Protein AF-W7NAS7-F1 (afdb_monomer_lite)

InterPro domains:
  IPR051127 Fungal secondary metabolite regulators [PTHR47424] (4-210)

pLDDT: mean 73.74, std 16.78, range [34.19, 93.06]

Radius of gyration: 24.21 Å; chains: 1; bounding box: 57×66×70 Å

Structure (mmCIF, N/CA/C/O backbone):
data_AF-W7NAS7-F1
#
_entry.id   AF-W7NAS7-F1
#
loop_
_atom_site.group_PDB
_atom_site.id
_atom_site.type_symbol
_atom_site.label_atom_id
_atom_site.label_alt_id
_atom_site.label_comp_id
_atom_site.label_asym_id
_atom_site.label_entity_id
_atom_site.label_seq_id
_atom_site.pdbx_PDB_ins_code
_atom_site.Cartn_x
_atom_site.Cartn_y
_atom_site.Cartn_z
_atom_site.occupancy
_atom_site.B_iso_or_equiv
_atom_site.auth_seq_id
_atom_site.auth_comp_id
_atom_site.auth_asym_id
_atom_site.auth_atom_id
_atom_site.pdbx_PDB_model_num
ATOM 1 N N . MET A 1 1 ? 39.112 17.705 -43.385 1.00 35.16 1 MET A N 1
ATOM 2 C CA . MET A 1 1 ? 37.876 16.984 -43.014 1.00 35.16 1 MET A CA 1
ATOM 3 C C . MET A 1 1 ? 37.713 17.089 -41.504 1.00 35.16 1 MET A C 1
ATOM 5 O O . MET A 1 1 ? 38.508 16.490 -40.796 1.00 35.16 1 MET A O 1
ATOM 9 N N . ARG A 1 2 ? 36.793 17.928 -41.005 1.00 39.69 2 ARG A N 1
ATOM 10 C CA . ARG A 1 2 ? 36.438 17.948 -39.574 1.00 39.69 2 ARG A CA 1
ATOM 11 C C . ARG A 1 2 ? 35.419 16.841 -39.347 1.00 39.69 2 ARG A C 1
ATOM 13 O O . ARG A 1 2 ? 34.415 16.811 -40.050 1.00 39.69 2 ARG A O 1
ATOM 20 N N . GLN A 1 3 ? 35.714 15.939 -38.420 1.00 43.59 3 GLN A N 1
ATOM 21 C CA . GLN A 1 3 ? 34.757 14.953 -37.939 1.00 43.59 3 GLN A CA 1
ATOM 22 C C . GLN A 1 3 ? 33.602 15.707 -37.276 1.00 43.59 3 GLN A C 1
ATOM 24 O O . GLN A 1 3 ? 33.818 16.527 -36.385 1.00 43.59 3 GLN A O 1
ATOM 29 N N . SER A 1 4 ? 32.391 15.497 -37.778 1.00 48.34 4 SER A N 1
ATOM 30 C CA . SER A 1 4 ? 31.171 15.973 -37.142 1.00 48.34 4 SER A CA 1
ATOM 31 C C . SER A 1 4 ? 30.893 15.046 -35.963 1.00 48.34 4 SER A C 1
ATOM 33 O O . SER A 1 4 ? 30.445 13.922 -36.168 1.00 48.34 4 SER A O 1
ATOM 35 N N . GLU A 1 5 ? 31.213 15.481 -34.744 1.00 52.88 5 GLU A N 1
ATOM 36 C CA . GLU A 1 5 ? 30.748 14.802 -33.533 1.00 52.88 5 GLU A CA 1
ATOM 37 C C . GLU A 1 5 ? 29.216 14.854 -33.522 1.00 52.88 5 GLU A C 1
ATOM 39 O O . GLU A 1 5 ? 28.607 15.922 -33.436 1.00 52.88 5 GLU A O 1
ATOM 44 N N . THR A 1 6 ? 28.578 13.698 -33.680 1.00 48.47 6 THR A N 1
ATOM 45 C CA . THR A 1 6 ? 27.136 13.545 -33.513 1.00 48.47 6 THR A CA 1
ATOM 46 C C . THR A 1 6 ? 26.825 13.609 -32.021 1.00 48.47 6 THR A C 1
ATOM 48 O O . THR A 1 6 ? 27.000 12.624 -31.308 1.00 48.47 6 THR A O 1
ATOM 51 N N . TYR A 1 7 ? 26.399 14.773 -31.533 1.00 49.91 7 TYR A N 1
ATOM 52 C CA . TYR A 1 7 ? 25.884 14.909 -30.172 1.00 49.91 7 TYR A CA 1
ATOM 53 C C . TYR A 1 7 ? 24.427 14.444 -30.136 1.00 49.91 7 TYR A C 1
ATOM 55 O O . TYR A 1 7 ? 23.542 15.100 -30.684 1.00 49.91 7 TYR A O 1
ATOM 63 N N . GLU A 1 8 ? 24.171 13.316 -29.477 1.00 46.56 8 GLU A N 1
ATOM 64 C CA . GLU A 1 8 ? 22.815 12.912 -29.112 1.00 46.56 8 GLU A CA 1
ATOM 65 C C . GLU A 1 8 ? 22.349 13.753 -27.917 1.00 46.56 8 GLU A C 1
ATOM 67 O O . GLU A 1 8 ? 22.824 13.606 -26.790 1.00 46.56 8 GLU A O 1
ATOM 72 N N . GLN A 1 9 ? 21.430 14.685 -28.166 1.00 48.94 9 GLN A N 1
ATOM 73 C CA . GLN A 1 9 ? 20.846 15.519 -27.122 1.00 48.94 9 GLN A CA 1
ATOM 74 C C . GLN A 1 9 ? 19.641 14.800 -26.506 1.00 48.94 9 GLN A C 1
ATOM 76 O O . GLN A 1 9 ? 18.543 14.814 -27.061 1.00 48.94 9 GLN A O 1
ATOM 81 N N . LEU A 1 10 ? 19.831 14.180 -25.338 1.00 48.47 10 LEU A N 1
ATOM 82 C CA . LEU A 1 10 ? 18.721 13.621 -24.567 1.00 48.47 10 LEU A CA 1
ATOM 83 C C . LEU A 1 10 ? 17.925 14.755 -23.908 1.00 48.47 10 LEU A C 1
ATOM 85 O O . LEU A 1 10 ? 18.369 15.374 -22.940 1.00 48.47 10 LEU A O 1
ATOM 89 N N . ILE A 1 11 ? 16.730 15.021 -24.436 1.00 51.66 11 ILE A N 1
ATOM 90 C CA . ILE A 1 11 ? 15.770 15.958 -23.850 1.00 51.66 11 ILE A CA 1
ATOM 91 C C . ILE A 1 11 ? 14.924 15.186 -22.841 1.00 51.66 11 ILE A C 1
ATOM 93 O O . ILE A 1 11 ? 14.034 14.416 -23.196 1.00 51.66 11 ILE A O 1
ATOM 97 N N . TYR A 1 12 ? 15.218 15.387 -21.564 1.00 58.47 12 TYR A N 1
ATOM 98 C CA . TYR A 1 12 ? 14.435 14.816 -20.479 1.00 58.47 12 TYR A CA 1
ATOM 99 C C . TYR A 1 12 ? 13.241 15.716 -20.147 1.00 58.47 12 TYR A C 1
ATOM 101 O O . TYR A 1 12 ? 13.366 16.939 -20.082 1.00 58.47 12 TYR A O 1
ATOM 109 N N . GLY A 1 13 ? 12.080 15.110 -19.897 1.00 52.41 13 GLY A N 1
ATOM 110 C CA . GLY A 1 13 ? 10.907 15.840 -19.420 1.00 52.41 13 GLY A CA 1
ATOM 111 C C . GLY A 1 13 ? 11.119 16.432 -18.014 1.00 52.41 13 GLY A C 1
ATOM 112 O O . GLY A 1 13 ? 11.947 15.928 -17.250 1.00 52.41 13 GLY A O 1
ATOM 113 N N . PRO A 1 14 ? 10.340 17.457 -17.624 1.00 52.84 14 PRO A N 1
ATOM 114 C CA . PRO A 1 14 ? 10.483 18.155 -16.339 1.00 52.84 14 PRO A CA 1
ATOM 115 C C . PRO A 1 14 ? 10.252 17.270 -15.099 1.00 52.84 14 PRO A C 1
ATOM 117 O O . PRO A 1 14 ? 10.606 17.660 -13.992 1.00 52.84 14 PRO A O 1
ATOM 120 N N . THR A 1 15 ? 9.685 16.072 -15.262 1.00 53.56 15 THR A N 1
ATOM 121 C CA . THR A 1 15 ? 9.482 15.073 -14.197 1.00 53.56 15 THR A CA 1
ATOM 122 C C . THR A 1 15 ? 10.575 14.000 -14.146 1.00 53.56 15 THR A C 1
ATOM 124 O O . THR A 1 15 ? 10.513 13.094 -13.312 1.00 53.56 15 THR A O 1
ATOM 127 N N . SER A 1 16 ? 11.582 14.072 -15.022 1.00 59.84 16 SER A N 1
ATOM 128 C CA . SER A 1 16 ? 12.670 13.097 -15.060 1.00 59.84 16 SER A CA 1
ATOM 129 C C . SER A 1 16 ? 13.557 13.195 -13.820 1.00 59.84 16 SER A C 1
ATOM 131 O O . SER A 1 16 ? 14.015 14.277 -13.441 1.00 59.84 16 SER A O 1
ATOM 133 N N . ARG A 1 17 ? 13.893 12.038 -13.234 1.00 63.72 17 ARG A N 1
ATOM 134 C CA . ARG A 1 17 ? 14.832 11.950 -12.103 1.00 63.72 17 ARG A CA 1
ATOM 135 C C . ARG A 1 17 ? 16.206 12.528 -12.448 1.00 63.72 17 ARG A C 1
ATOM 137 O O . ARG A 1 17 ? 16.845 13.094 -11.574 1.00 63.72 17 ARG A O 1
ATOM 144 N N . SER A 1 18 ? 16.645 12.435 -13.705 1.00 66.94 18 SER A N 1
ATOM 145 C CA . SER A 1 18 ? 17.931 12.988 -14.152 1.00 66.94 18 SER A CA 1
ATOM 146 C C . SER A 1 18 ? 17.970 14.520 -14.091 1.00 66.94 18 SER A C 1
ATOM 148 O O . SER A 1 18 ? 18.931 15.075 -13.570 1.00 66.94 18 SER A O 1
ATOM 150 N N . VAL A 1 19 ? 16.911 15.202 -14.540 1.00 67.00 19 VAL A N 1
ATOM 151 C CA . VAL A 1 19 ? 16.785 16.673 -14.469 1.00 67.00 19 VAL A CA 1
ATOM 152 C C . VAL A 1 19 ? 16.671 17.131 -13.020 1.00 67.00 19 VAL A C 1
ATOM 154 O O . VAL A 1 19 ? 17.270 18.130 -12.629 1.00 67.00 19 VAL A O 1
ATOM 157 N N . LEU A 1 20 ? 15.955 16.373 -12.188 1.00 70.25 20 LEU A N 1
ATOM 158 C CA . LEU A 1 20 ? 15.891 16.646 -10.755 1.00 70.25 20 LEU A CA 1
ATOM 159 C C . LEU A 1 20 ? 17.270 16.505 -10.092 1.00 70.25 20 LEU A C 1
ATOM 161 O O . LEU A 1 20 ? 17.658 17.360 -9.306 1.00 70.25 20 LEU A O 1
ATOM 165 N N . LEU A 1 21 ? 18.048 15.477 -10.436 1.00 74.12 21 LEU A N 1
ATOM 166 C CA . LEU A 1 21 ? 19.412 15.330 -9.924 1.00 74.12 21 LEU A CA 1
ATOM 167 C C . LEU A 1 21 ? 20.335 16.451 -10.412 1.00 74.12 21 LEU A C 1
ATOM 169 O O . LEU A 1 21 ? 21.113 16.960 -9.615 1.00 74.12 21 LEU A O 1
ATOM 173 N N . GLN A 1 22 ? 20.225 16.874 -11.673 1.00 76.25 22 GLN A N 1
ATOM 174 C CA . GLN A 1 22 ? 20.990 18.007 -12.206 1.00 76.25 22 GLN 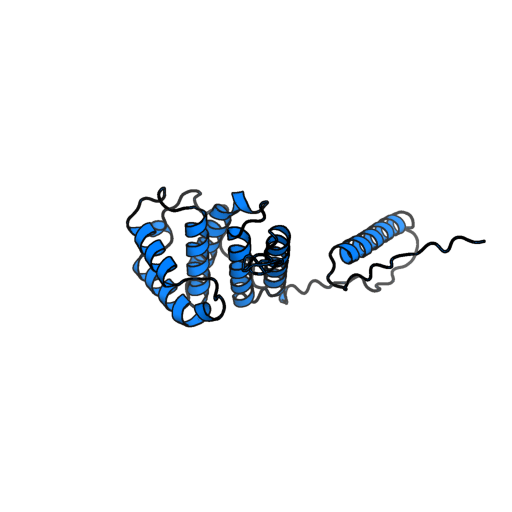A CA 1
ATOM 175 C C . GLN A 1 22 ? 20.631 19.314 -11.495 1.00 76.25 22 GLN A C 1
ATOM 177 O O . GLN A 1 22 ? 21.513 20.005 -11.003 1.00 76.25 22 GLN A O 1
ATOM 182 N N . THR A 1 23 ? 19.341 19.611 -11.339 1.00 75.00 23 THR A N 1
ATOM 183 C CA . THR A 1 23 ? 18.891 20.818 -10.627 1.00 75.00 23 THR A CA 1
ATOM 184 C C . THR A 1 23 ? 19.264 20.794 -9.144 1.00 75.00 23 THR A C 1
ATOM 186 O O . THR A 1 23 ? 19.646 21.827 -8.598 1.00 75.00 23 THR A O 1
ATOM 189 N N . LEU A 1 24 ? 19.221 19.632 -8.482 1.00 74.69 24 LEU A N 1
ATOM 190 C CA . LEU A 1 24 ? 19.724 19.474 -7.115 1.00 74.69 24 LEU A CA 1
ATOM 191 C C . LEU A 1 24 ? 21.241 19.643 -7.036 1.00 74.69 24 LEU A C 1
ATOM 193 O O . LEU A 1 24 ? 21.721 20.289 -6.108 1.00 74.69 24 LEU A O 1
ATOM 197 N N . GLN A 1 25 ? 21.988 19.091 -7.990 1.00 78.94 25 GLN A N 1
ATOM 198 C CA . GLN A 1 25 ? 23.437 19.246 -8.064 1.00 78.94 25 GLN A CA 1
ATOM 199 C C . GLN A 1 25 ? 23.814 20.716 -8.255 1.00 78.94 25 GLN A C 1
ATOM 201 O O . GLN A 1 25 ? 24.673 21.226 -7.538 1.00 78.94 25 GLN A O 1
ATOM 206 N N . ASP A 1 26 ? 23.133 21.416 -9.159 1.00 78.31 26 ASP A N 1
ATOM 207 C CA . ASP A 1 26 ? 23.321 22.846 -9.388 1.00 78.31 26 ASP A CA 1
ATOM 208 C C . ASP A 1 26 ? 22.970 23.654 -8.137 1.00 78.31 26 ASP A C 1
ATOM 210 O O . ASP A 1 26 ? 23.728 24.534 -7.731 1.00 78.31 26 ASP A O 1
ATOM 214 N N . LEU A 1 27 ? 21.878 23.309 -7.451 1.00 78.25 27 LEU A N 1
ATOM 215 C CA . LEU A 1 27 ? 21.482 23.949 -6.198 1.00 78.25 27 LEU A CA 1
ATOM 216 C C . LEU A 1 27 ? 22.514 23.710 -5.087 1.00 78.25 27 LEU A C 1
ATOM 218 O O . LEU A 1 27 ? 22.884 24.653 -4.390 1.00 78.25 27 LEU A O 1
ATOM 222 N N . LEU A 1 28 ? 23.023 22.487 -4.930 1.00 76.31 28 LEU A N 1
ATOM 223 C CA . LEU A 1 28 ? 24.076 22.163 -3.963 1.00 76.31 28 LEU A CA 1
ATOM 224 C C . LEU A 1 28 ? 25.373 22.910 -4.281 1.00 76.31 28 LEU A C 1
ATOM 226 O O . LEU A 1 28 ? 25.958 23.517 -3.384 1.00 76.31 28 LEU A O 1
ATOM 230 N N . ASN A 1 29 ? 25.784 22.942 -5.549 1.00 74.69 29 ASN A N 1
ATOM 231 C CA . ASN A 1 29 ? 26.941 23.707 -6.008 1.00 74.69 29 ASN A CA 1
ATOM 232 C C . ASN A 1 29 ? 26.768 25.207 -5.719 1.00 74.69 29 ASN A C 1
ATOM 234 O O . ASN A 1 29 ? 27.689 25.847 -5.207 1.00 74.69 29 ASN A O 1
ATOM 238 N N . HIS A 1 30 ? 25.577 25.761 -5.959 1.00 71.25 30 HIS A N 1
ATOM 239 C CA . HIS A 1 30 ? 25.252 27.144 -5.622 1.00 71.25 30 HIS A CA 1
ATOM 240 C C . HIS A 1 30 ? 25.281 27.404 -4.114 1.00 71.25 30 HIS A C 1
ATOM 242 O O . HIS A 1 30 ? 25.814 28.428 -3.690 1.00 71.25 30 HIS A O 1
ATOM 248 N N . LEU A 1 31 ? 24.766 26.495 -3.281 1.00 68.25 31 LEU A N 1
ATOM 249 C CA . LEU A 1 31 ? 24.831 26.621 -1.821 1.00 68.25 31 LEU A CA 1
ATOM 250 C C . LEU A 1 31 ? 26.275 26.555 -1.299 1.00 68.25 31 LEU A C 1
ATOM 252 O O . LEU A 1 31 ? 26.635 27.324 -0.406 1.00 68.25 31 LEU A O 1
ATOM 256 N N . VAL A 1 32 ? 27.114 25.692 -1.878 1.00 70.31 32 VAL A N 1
ATOM 257 C CA . VAL A 1 32 ? 28.547 25.594 -1.554 1.00 70.31 32 VAL A CA 1
ATOM 258 C C . VAL A 1 32 ? 29.279 26.885 -1.937 1.00 70.31 32 VAL A C 1
ATOM 260 O O . VAL A 1 32 ? 29.999 27.437 -1.106 1.00 70.31 32 VAL A O 1
ATOM 263 N N . GLN A 1 33 ? 29.026 27.433 -3.130 1.00 63.53 33 GLN A N 1
ATOM 264 C CA . GLN A 1 33 ? 29.592 28.716 -3.575 1.00 63.53 33 GLN A CA 1
ATOM 265 C C . GLN A 1 33 ? 29.094 29.910 -2.740 1.00 63.53 33 GLN A C 1
ATOM 267 O O . GLN A 1 33 ? 29.829 30.865 -2.491 1.00 63.53 33 GLN A O 1
ATOM 272 N N . ARG A 1 34 ? 27.848 29.872 -2.254 1.00 58.25 34 ARG A N 1
ATOM 273 C CA . ARG A 1 34 ? 27.296 30.916 -1.374 1.00 58.25 34 ARG A CA 1
ATOM 274 C C . ARG A 1 34 ? 27.935 30.890 0.017 1.00 58.25 34 ARG A C 1
ATOM 276 O O . ARG A 1 34 ? 28.085 31.941 0.633 1.00 58.25 34 ARG A O 1
ATOM 283 N N . ARG A 1 35 ? 28.350 29.709 0.493 1.00 54.75 35 ARG A N 1
ATOM 284 C CA . ARG A 1 35 ? 29.071 29.531 1.764 1.00 54.75 35 ARG A CA 1
ATOM 285 C C . ARG A 1 35 ? 30.505 30.060 1.704 1.00 54.75 35 ARG A C 1
ATOM 287 O O . ARG A 1 35 ? 30.991 30.563 2.709 1.00 54.75 35 ARG A O 1
ATOM 294 N N . THR A 1 36 ? 31.165 29.981 0.548 1.00 56.12 36 THR A N 1
ATOM 295 C CA . THR A 1 36 ? 32.509 30.555 0.349 1.00 56.12 36 THR A CA 1
ATOM 296 C C . THR A 1 36 ? 32.477 32.068 0.131 1.00 56.12 36 THR A C 1
ATOM 298 O O . THR A 1 36 ? 33.443 32.750 0.453 1.00 56.12 36 THR A O 1
ATOM 301 N N . ASN A 1 37 ? 31.355 32.605 -0.358 1.00 51.06 37 ASN A N 1
ATOM 302 C CA . ASN A 1 37 ? 31.193 34.018 -0.708 1.00 51.06 37 ASN A CA 1
ATOM 303 C C . ASN A 1 37 ? 30.329 34.783 0.309 1.00 51.06 37 ASN A C 1
ATOM 305 O O . ASN A 1 37 ? 29.552 35.655 -0.082 1.00 51.06 37 ASN A O 1
ATOM 309 N N . SER A 1 38 ? 30.425 34.475 1.610 1.00 47.88 38 SER A N 1
ATOM 310 C CA . SER A 1 38 ? 29.645 35.158 2.654 1.00 47.88 38 SER A CA 1
ATOM 311 C C . SER A 1 38 ? 30.153 36.583 2.929 1.00 47.88 38 SER A C 1
ATOM 313 O O . SER A 1 38 ? 30.606 36.921 4.020 1.00 47.88 38 SER A O 1
ATOM 315 N N . SER A 1 39 ? 30.060 37.456 1.934 1.00 49.44 39 SER A N 1
ATOM 316 C CA . SER A 1 39 ? 29.906 38.884 2.151 1.00 49.44 39 SER A CA 1
ATOM 317 C C . SER A 1 39 ? 29.057 39.444 1.013 1.00 49.44 39 SER A C 1
ATOM 319 O O . SER A 1 39 ? 29.362 39.239 -0.156 1.00 49.44 39 SER A O 1
ATOM 321 N N . ARG A 1 40 ? 28.009 40.171 1.403 1.00 42.44 40 ARG A N 1
ATOM 322 C CA . ARG A 1 40 ? 27.050 40.939 0.595 1.00 42.44 40 ARG A CA 1
ATOM 323 C C . ARG A 1 40 ? 25.798 40.247 0.043 1.00 42.44 40 ARG A C 1
ATOM 325 O O . ARG A 1 40 ? 25.805 39.499 -0.924 1.00 42.44 40 ARG A O 1
ATOM 332 N N . HIS A 1 41 ? 24.717 40.771 0.617 1.00 42.44 41 HIS A N 1
ATOM 333 C CA . HIS A 1 41 ? 23.399 41.051 0.067 1.00 42.44 41 HIS A CA 1
ATOM 334 C C . HIS A 1 41 ? 22.395 39.905 -0.055 1.00 42.44 41 HIS A C 1
ATOM 336 O O . HIS A 1 41 ? 22.387 39.084 -0.968 1.00 42.44 41 HIS A O 1
ATOM 342 N N . GLU A 1 42 ? 21.469 39.967 0.900 1.00 55.69 42 GLU A N 1
ATOM 343 C CA . GLU A 1 42 ? 20.104 39.481 0.830 1.00 55.69 42 GLU A CA 1
ATOM 344 C C . GLU A 1 42 ? 19.420 39.962 -0.456 1.00 55.69 42 GLU A C 1
ATOM 346 O O . GLU A 1 42 ? 19.169 41.149 -0.649 1.00 55.69 42 GLU A O 1
ATOM 351 N N . VAL A 1 43 ? 19.074 39.008 -1.317 1.00 49.69 43 VAL A N 1
ATOM 352 C CA . VAL A 1 43 ? 17.945 39.125 -2.239 1.00 49.69 43 VAL A CA 1
ATOM 353 C C . VAL A 1 43 ? 17.157 37.820 -2.100 1.00 49.69 43 VAL A C 1
ATOM 355 O O . VAL A 1 43 ? 17.716 36.749 -2.371 1.00 49.69 43 VAL A O 1
ATOM 358 N N . PRO A 1 44 ? 15.891 37.853 -1.652 1.00 52.41 44 PRO A N 1
ATOM 359 C CA . PRO A 1 44 ? 15.056 36.666 -1.586 1.00 52.41 44 PRO A CA 1
ATOM 360 C C . PRO A 1 44 ? 14.471 36.426 -2.979 1.00 52.41 44 PRO A C 1
ATOM 362 O 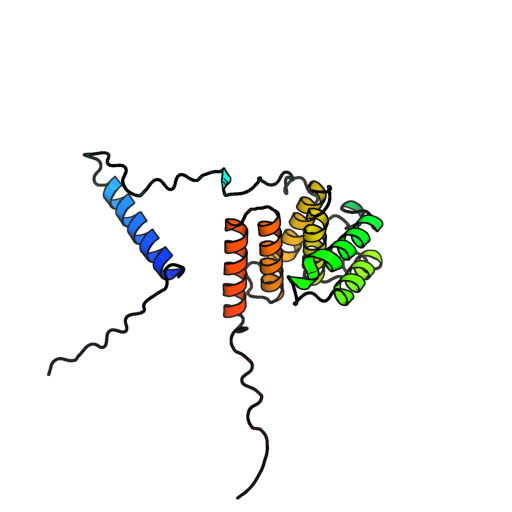O . PRO A 1 44 ? 13.358 36.844 -3.280 1.00 52.41 44 PRO A O 1
ATOM 365 N N . SER A 1 45 ? 15.238 35.790 -3.865 1.00 48.75 45 SER A N 1
ATOM 366 C CA . SER A 1 45 ? 14.729 35.348 -5.165 1.00 48.75 45 SER A CA 1
ATOM 367 C C . SER A 1 45 ? 14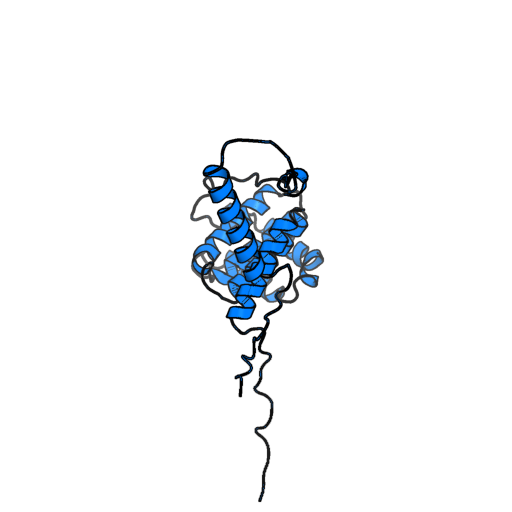.752 33.823 -5.247 1.00 48.75 45 SER A C 1
ATOM 369 O O . SER A 1 45 ? 15.761 33.181 -4.965 1.00 48.75 45 SER A O 1
ATOM 371 N N . LEU A 1 46 ? 13.578 33.271 -5.560 1.00 46.00 46 LEU A N 1
ATOM 372 C CA . LEU A 1 46 ? 13.333 31.905 -6.027 1.00 46.00 46 LEU A CA 1
ATOM 373 C C . LEU A 1 46 ? 13.773 30.728 -5.128 1.00 46.00 46 LEU A C 1
ATOM 375 O O . LEU A 1 46 ? 14.040 29.641 -5.624 1.00 46.00 46 LEU A O 1
ATOM 379 N N . GLY A 1 47 ? 13.820 30.914 -3.806 1.00 46.25 47 GLY A N 1
ATOM 380 C CA . GLY A 1 47 ? 14.15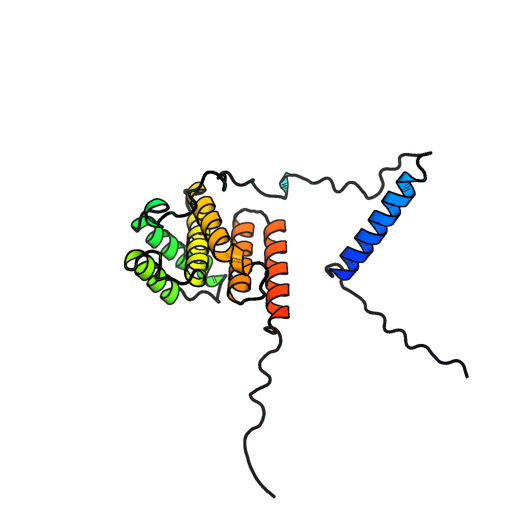4 29.843 -2.848 1.00 46.25 47 GLY A CA 1
ATOM 381 C C . GLY A 1 47 ? 13.108 29.591 -1.763 1.00 46.25 47 GLY A C 1
ATOM 382 O O . GLY A 1 47 ? 13.229 28.643 -0.992 1.00 46.25 47 GLY A O 1
ATOM 383 N N . THR A 1 48 ? 12.066 30.410 -1.677 1.00 42.31 48 THR A N 1
ATOM 384 C CA . THR A 1 48 ? 10.972 30.206 -0.728 1.00 42.31 48 THR A CA 1
ATOM 385 C C . THR A 1 48 ? 9.925 29.295 -1.354 1.00 42.31 48 THR A C 1
ATOM 387 O O . THR A 1 48 ? 8.827 29.715 -1.714 1.00 42.31 48 THR A O 1
ATOM 390 N N . PHE A 1 49 ? 10.244 27.999 -1.435 1.00 44.47 49 PHE A N 1
ATOM 391 C CA . PHE A 1 49 ? 9.206 26.977 -1.318 1.00 44.47 49 PHE A CA 1
ATOM 392 C C . PHE A 1 49 ? 8.630 27.116 0.090 1.00 44.47 49 PHE A C 1
ATOM 394 O O . PHE A 1 49 ? 9.049 26.446 1.033 1.00 44.47 49 PHE A O 1
ATOM 401 N N . THR A 1 50 ? 7.701 28.055 0.263 1.00 42.91 50 THR A N 1
ATOM 402 C CA . THR A 1 50 ? 6.888 28.137 1.467 1.00 42.91 50 THR A CA 1
ATOM 403 C C . THR A 1 50 ? 6.092 26.846 1.492 1.00 42.91 50 THR A C 1
ATOM 405 O O . THR A 1 50 ? 5.085 26.713 0.798 1.00 42.91 50 THR A O 1
ATOM 408 N N . LYS A 1 51 ? 6.614 25.861 2.228 1.00 48.28 51 LYS A N 1
ATOM 409 C CA . LYS A 1 51 ? 5.996 24.569 2.503 1.00 48.28 51 LYS A CA 1
ATOM 410 C C . LYS A 1 51 ? 4.680 24.859 3.217 1.00 48.28 51 LYS A C 1
ATOM 412 O O . LYS A 1 51 ? 4.626 24.900 4.441 1.00 48.28 51 LYS A O 1
ATOM 417 N N . ARG A 1 52 ? 3.628 25.159 2.449 1.00 47.84 52 ARG A N 1
ATOM 418 C CA . ARG A 1 52 ? 2.274 25.328 2.966 1.00 47.84 52 ARG A CA 1
ATOM 419 C C . ARG A 1 52 ? 1.896 23.978 3.560 1.00 47.84 52 ARG A C 1
ATOM 421 O O . ARG A 1 52 ? 1.649 23.020 2.834 1.00 47.84 52 ARG A O 1
ATOM 428 N N . THR A 1 53 ? 1.921 23.895 4.885 1.00 48.50 53 THR A N 1
ATOM 429 C CA . THR A 1 53 ? 1.562 22.702 5.667 1.00 48.50 53 THR A CA 1
ATOM 430 C C . THR A 1 53 ? 0.145 22.219 5.360 1.00 48.50 53 THR A C 1
ATOM 432 O O . THR A 1 53 ? -0.152 21.046 5.541 1.00 48.50 53 THR A O 1
ATOM 435 N N . THR A 1 54 ? -0.694 23.086 4.793 1.00 48.50 54 THR A N 1
ATOM 436 C CA . THR A 1 54 ? -2.046 22.783 4.317 1.00 48.50 54 THR A CA 1
ATOM 437 C C . THR A 1 54 ? -2.121 21.849 3.105 1.00 48.50 54 THR A C 1
ATOM 439 O O . THR A 1 54 ? -3.199 21.336 2.841 1.00 48.50 54 THR A O 1
ATOM 442 N N . PHE A 1 55 ? -1.023 21.578 2.387 1.00 50.78 55 PHE A N 1
ATOM 443 C CA . PHE A 1 55 ? -1.029 20.676 1.218 1.00 50.78 55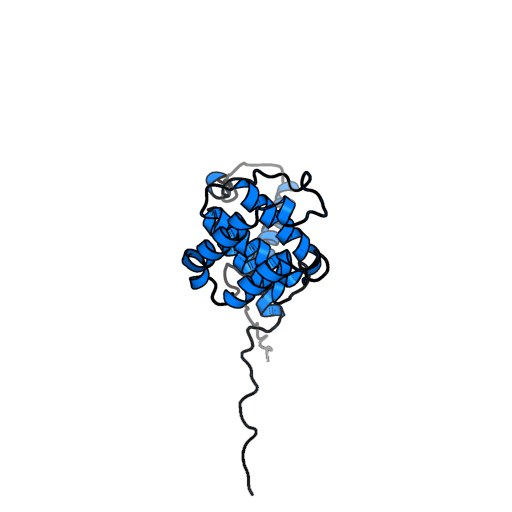 PHE A CA 1
ATOM 444 C C . PHE A 1 55 ? -0.615 19.224 1.517 1.00 50.78 55 PHE A C 1
ATOM 446 O O . PHE A 1 55 ? -0.545 18.408 0.599 1.00 50.78 55 PHE A O 1
ATOM 453 N N . PHE A 1 56 ? -0.304 18.887 2.773 1.00 54.06 56 PHE A N 1
ATOM 454 C CA . PHE A 1 56 ? 0.298 17.592 3.128 1.00 54.06 56 PHE A CA 1
ATOM 455 C C . PHE A 1 56 ? -0.643 16.629 3.870 1.00 54.06 56 PHE A C 1
ATOM 457 O O . PHE A 1 56 ? -0.197 15.566 4.294 1.00 54.06 56 PHE A O 1
ATOM 464 N N . GLY A 1 57 ? -1.934 16.966 3.966 1.00 57.22 57 GLY A N 1
ATOM 465 C CA . GLY A 1 57 ? -2.949 16.217 4.713 1.00 57.22 57 GLY A CA 1
ATOM 466 C C . GLY A 1 57 ? -2.676 16.148 6.219 1.00 57.22 57 GLY A C 1
ATOM 467 O O . GLY A 1 57 ? -1.696 16.691 6.730 1.00 57.22 57 GLY A O 1
ATOM 468 N N . THR A 1 58 ? -3.582 15.510 6.956 1.00 63.84 58 THR A N 1
ATOM 469 C CA . THR A 1 58 ? -3.428 15.297 8.403 1.00 63.84 58 THR A CA 1
ATOM 470 C C . THR A 1 58 ? -2.281 14.317 8.664 1.00 63.84 58 THR A C 1
ATOM 472 O O . THR A 1 58 ? -2.127 13.387 7.881 1.00 63.84 58 THR A O 1
ATOM 475 N N . PRO A 1 59 ? -1.441 14.483 9.700 1.00 65.69 59 PRO A N 1
ATOM 476 C CA . PRO A 1 59 ? -0.488 13.446 10.104 1.00 65.69 59 PRO A CA 1
ATOM 477 C C . PRO A 1 59 ? -1.221 12.226 10.686 1.00 65.69 59 PRO A C 1
ATOM 479 O O . PRO A 1 59 ? -2.370 12.352 11.111 1.00 65.69 59 PRO A O 1
ATOM 482 N N . SER A 1 60 ? -0.558 11.063 10.696 1.00 69.44 60 SER A N 1
ATOM 483 C CA . SER A 1 60 ? -1.100 9.851 11.333 1.00 69.44 60 SER A CA 1
ATOM 484 C C . SER A 1 60 ? -1.389 10.117 12.809 1.00 69.44 60 SER A C 1
ATOM 486 O O . SER A 1 60 ? -0.572 10.742 13.487 1.00 69.44 60 SER A O 1
ATOM 488 N N . ARG A 1 61 ? -2.535 9.646 13.294 1.00 70.44 61 ARG A N 1
ATOM 489 C CA . ARG A 1 61 ? -2.927 9.694 14.707 1.00 70.44 61 ARG A CA 1
ATOM 490 C C . ARG A 1 61 ? -2.424 8.485 15.492 1.00 70.44 61 ARG A C 1
ATOM 492 O O . ARG A 1 61 ? -2.255 8.591 16.704 1.00 70.44 61 ARG A O 1
ATOM 499 N N . VAL A 1 62 ? -2.163 7.371 14.811 1.00 74.44 62 VAL A N 1
ATOM 500 C CA . VAL A 1 62 ? -1.680 6.127 15.418 1.00 74.44 62 VAL A CA 1
ATOM 501 C C . VAL A 1 62 ? -0.153 6.072 15.406 1.00 74.44 62 VAL A C 1
ATOM 503 O O . VAL A 1 62 ? 0.483 6.219 14.359 1.00 74.44 62 VAL A O 1
ATOM 506 N N . ASP A 1 63 ? 0.444 5.826 16.574 1.00 71.94 63 ASP A N 1
ATOM 507 C CA . ASP A 1 63 ? 1.884 5.608 16.695 1.00 71.94 63 ASP A CA 1
ATOM 508 C C . ASP A 1 63 ? 2.237 4.150 16.368 1.00 71.94 63 ASP A C 1
ATOM 510 O O . ASP A 1 63 ? 1.863 3.209 17.074 1.00 71.94 63 ASP A O 1
ATOM 514 N N . ALA A 1 64 ? 2.997 3.964 15.290 1.00 71.12 64 ALA A N 1
ATOM 515 C CA . ALA A 1 64 ? 3.431 2.655 14.820 1.00 71.12 64 ALA A CA 1
ATOM 516 C C . ALA A 1 64 ? 4.357 1.919 15.802 1.00 71.12 64 ALA A C 1
ATOM 518 O O . ALA A 1 64 ? 4.513 0.704 15.664 1.00 71.12 64 ALA A O 1
ATOM 519 N N . LEU A 1 65 ? 4.972 2.615 16.765 1.00 74.25 65 LEU A N 1
ATOM 520 C CA . LEU A 1 65 ? 5.841 2.007 17.779 1.00 74.25 65 LEU A CA 1
ATOM 521 C C . LEU A 1 65 ? 5.060 1.374 18.937 1.00 74.25 65 LEU A C 1
ATOM 523 O O . LEU A 1 65 ? 5.584 0.485 19.604 1.00 74.25 65 LEU A O 1
ATOM 527 N N . LEU A 1 66 ? 3.818 1.807 19.163 1.00 74.56 66 LEU A N 1
ATOM 528 C CA . LEU A 1 66 ? 2.964 1.293 20.238 1.00 74.56 66 LEU A CA 1
ATOM 529 C C . LEU A 1 66 ? 2.190 0.033 19.833 1.00 74.56 66 LEU A C 1
ATOM 531 O O . LEU A 1 66 ? 1.663 -0.667 20.694 1.00 74.56 66 LEU A O 1
ATOM 535 N N . LEU A 1 67 ? 2.129 -0.269 18.533 1.00 74.44 67 LEU A N 1
ATOM 536 C CA . LEU A 1 67 ? 1.414 -1.427 18.009 1.00 74.44 67 LEU A CA 1
ATOM 537 C C . LEU A 1 67 ? 2.252 -2.715 18.133 1.00 74.44 67 LEU A C 1
ATOM 539 O O . LEU A 1 67 ? 3.356 -2.764 17.570 1.00 74.44 67 LEU A O 1
ATOM 543 N N . PRO A 1 68 ? 1.728 -3.776 18.779 1.00 73.88 68 PRO A N 1
ATOM 544 C CA . PRO A 1 68 ? 2.365 -5.089 18.878 1.00 73.88 68 PRO A CA 1
ATOM 545 C C . PRO A 1 68 ? 2.898 -5.613 17.541 1.00 73.88 68 PRO A C 1
ATOM 547 O O . PRO A 1 68 ? 2.286 -5.417 16.493 1.00 73.88 68 PRO A O 1
ATOM 550 N N . TYR A 1 69 ? 4.058 -6.278 17.565 1.00 63.91 69 TYR A N 1
ATOM 551 C CA . TYR A 1 69 ? 4.716 -6.791 16.353 1.00 63.91 69 TYR A CA 1
ATOM 552 C C . TYR A 1 69 ? 3.955 -7.968 15.723 1.00 63.91 69 TYR A C 1
ATOM 554 O O . TYR A 1 69 ? 3.834 -8.044 14.503 1.00 63.91 69 TYR A O 1
ATOM 562 N N . GLN A 1 70 ? 3.400 -8.845 16.559 1.00 61.97 70 GLN A N 1
ATOM 563 C CA . GLN A 1 70 ? 2.515 -9.934 16.162 1.00 61.97 70 GLN A CA 1
ATOM 564 C C . GLN A 1 70 ?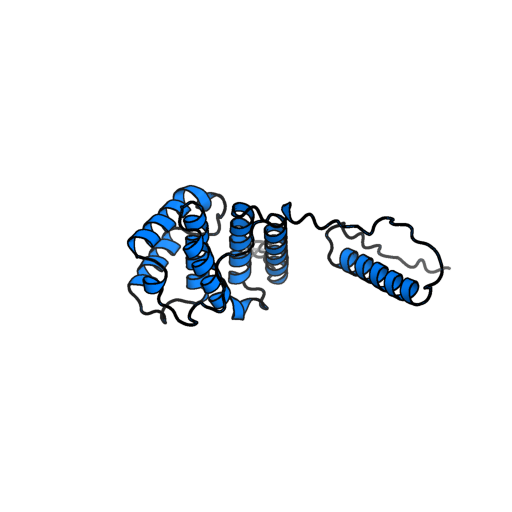 1.163 -9.709 16.829 1.00 61.97 70 GLN A C 1
ATOM 566 O O . GLN A 1 70 ? 1.064 -9.750 18.052 1.00 61.97 70 GLN A O 1
ATOM 571 N N . GLN A 1 71 ? 0.140 -9.454 16.022 1.00 63.94 71 GLN A N 1
ATOM 572 C CA . GLN A 1 71 ? -1.244 -9.384 16.472 1.00 63.94 71 GLN A CA 1
ATOM 573 C C . GLN A 1 71 ? -2.110 -10.164 15.499 1.00 63.94 71 GLN A C 1
ATOM 575 O O . GLN A 1 71 ? -1.874 -10.126 14.284 1.00 63.94 71 GLN A O 1
ATOM 580 N N . GLN A 1 72 ? -3.070 -10.908 16.040 1.00 61.94 72 GLN A N 1
ATOM 581 C CA . GLN A 1 72 ? -4.037 -11.599 15.205 1.00 61.94 72 GLN A CA 1
ATOM 582 C C . GLN A 1 72 ? -5.001 -10.571 14.620 1.00 61.94 72 GLN A C 1
ATOM 584 O O . GLN A 1 72 ? -5.213 -9.500 15.190 1.00 61.94 72 GLN A O 1
ATOM 589 N N . MET A 1 73 ? -5.574 -10.869 13.452 1.00 63.22 73 MET A N 1
ATOM 590 C CA . MET A 1 73 ? -6.514 -9.934 12.833 1.00 63.22 73 MET A CA 1
ATOM 591 C C . MET A 1 73 ? -7.748 -9.719 13.720 1.00 63.22 73 MET A C 1
ATOM 593 O O . MET A 1 73 ? -8.274 -8.615 13.755 1.00 63.22 73 MET A O 1
ATOM 597 N N . GLU A 1 74 ? -8.129 -10.737 14.495 1.00 61.69 74 GLU A N 1
ATOM 598 C CA . GLU A 1 74 ? -9.208 -10.710 15.490 1.00 61.69 74 GLU A CA 1
ATOM 599 C C . GLU A 1 74 ? -8.956 -9.701 16.625 1.00 61.69 74 GLU A C 1
ATOM 601 O O . GLU A 1 74 ? -9.901 -9.104 17.134 1.00 61.69 74 GLU A O 1
ATOM 606 N N . ASP A 1 75 ? -7.686 -9.445 16.968 1.00 64.56 75 ASP A N 1
ATOM 607 C CA . ASP A 1 75 ? -7.304 -8.426 17.957 1.00 64.56 75 ASP A CA 1
ATOM 608 C C . ASP A 1 75 ? -7.384 -7.002 17.383 1.00 64.56 75 ASP A C 1
ATOM 610 O O . ASP A 1 75 ? -7.444 -6.025 18.130 1.00 64.56 75 ASP A O 1
ATOM 614 N N . ILE A 1 76 ? -7.312 -6.877 16.054 1.00 67.12 76 ILE A N 1
ATOM 615 C CA . ILE A 1 76 ? -7.278 -5.597 15.334 1.00 67.12 76 ILE A CA 1
ATOM 616 C C . ILE A 1 76 ? -8.686 -5.203 14.871 1.00 67.12 76 ILE A C 1
ATOM 618 O O . ILE A 1 76 ? -9.025 -4.020 14.872 1.00 67.12 76 ILE A O 1
ATOM 622 N N . LEU A 1 77 ? -9.500 -6.175 14.450 1.00 76.25 77 LEU A N 1
ATOM 623 C CA . LEU A 1 77 ? -10.805 -5.943 13.850 1.00 76.25 77 LEU A CA 1
ATOM 624 C C . LEU A 1 77 ? -11.773 -7.096 14.141 1.00 76.25 77 LEU A C 1
ATOM 626 O O . LEU A 1 77 ? -11.466 -8.265 13.919 1.00 76.25 77 LEU A O 1
ATOM 630 N N . MET A 1 78 ? -12.991 -6.745 14.557 1.00 79.25 78 MET A N 1
ATOM 631 C CA . MET A 1 78 ? -14.078 -7.708 14.731 1.00 79.25 78 MET A CA 1
ATOM 632 C C . MET A 1 78 ? -14.522 -8.283 13.373 1.00 79.25 78 MET A C 1
ATOM 634 O O . MET A 1 78 ? -14.596 -7.560 12.378 1.00 79.25 78 MET A O 1
ATOM 638 N N . GLU A 1 79 ? -14.855 -9.577 13.331 1.00 75.50 79 GLU A N 1
ATOM 639 C CA . GLU A 1 79 ? -15.169 -10.306 12.088 1.00 75.50 79 GLU A CA 1
ATOM 640 C C . GLU A 1 79 ? -16.297 -9.650 11.275 1.00 75.50 79 GLU A C 1
ATOM 642 O O . GLU A 1 79 ? -16.171 -9.440 10.066 1.00 75.50 79 GLU A O 1
ATOM 647 N N . SER A 1 80 ? -17.385 -9.265 11.946 1.00 82.00 80 SER A N 1
ATOM 648 C CA . SER A 1 80 ? -18.530 -8.598 11.314 1.00 82.00 80 SER A CA 1
ATOM 649 C C . SER A 1 80 ? -18.128 -7.292 10.621 1.00 82.00 80 SER A C 1
ATOM 651 O O . SER A 1 80 ? -18.626 -6.973 9.536 1.00 82.00 80 SER A O 1
ATOM 653 N N . THR A 1 81 ? -17.185 -6.558 11.209 1.00 86.31 81 THR A N 1
ATOM 654 C CA . THR A 1 81 ? -16.668 -5.303 10.664 1.00 86.31 81 THR A CA 1
ATOM 655 C C . THR A 1 81 ? -15.794 -5.551 9.436 1.00 86.31 81 THR A C 1
ATOM 657 O O . THR A 1 81 ? -15.922 -4.830 8.450 1.00 86.31 81 THR A O 1
ATOM 660 N N . ALA A 1 82 ? -14.975 -6.609 9.433 1.00 86.44 82 ALA A N 1
ATOM 661 C CA . ALA A 1 82 ? -14.139 -6.973 8.285 1.00 86.44 82 ALA A CA 1
ATOM 662 C C . ALA A 1 82 ? -14.969 -7.307 7.034 1.00 86.44 82 ALA A C 1
ATOM 664 O O . ALA A 1 82 ? -14.660 -6.841 5.935 1.00 86.44 82 ALA A O 1
ATOM 665 N N . VAL A 1 83 ? -16.062 -8.060 7.202 1.00 88.31 83 VAL A N 1
ATOM 666 C CA . VAL A 1 83 ? -16.997 -8.374 6.107 1.00 88.31 83 VAL A CA 1
ATOM 667 C C . VAL A 1 83 ? -17.684 -7.107 5.595 1.00 88.31 83 VAL A C 1
ATOM 669 O O . VAL A 1 83 ? -17.783 -6.901 4.385 1.00 88.31 83 VAL A O 1
ATOM 672 N N . THR A 1 84 ? -18.104 -6.228 6.509 1.00 90.12 84 THR A N 1
ATOM 673 C CA . THR A 1 84 ? -18.739 -4.946 6.163 1.00 90.12 84 THR A CA 1
ATOM 674 C C . THR A 1 84 ? -17.791 -4.050 5.363 1.00 90.12 84 THR A C 1
ATOM 676 O O . THR A 1 84 ? -18.187 -3.459 4.360 1.00 90.12 84 THR A O 1
ATOM 679 N N . PHE A 1 85 ? -16.520 -3.985 5.763 1.00 90.44 85 PHE A N 1
ATOM 680 C CA . PHE A 1 85 ? -15.479 -3.252 5.047 1.00 90.44 85 PHE A CA 1
ATOM 681 C C . PHE A 1 85 ? -15.249 -3.822 3.648 1.00 90.44 85 PHE A C 1
ATOM 683 O O . PHE A 1 85 ? -15.277 -3.073 2.674 1.00 90.44 85 PHE A O 1
ATOM 690 N N . LEU A 1 86 ? -15.128 -5.144 3.508 1.00 89.88 86 LEU A N 1
ATOM 691 C CA . LEU A 1 86 ? -14.960 -5.760 2.192 1.00 89.88 86 LEU A CA 1
ATOM 692 C C . LEU A 1 86 ? -16.154 -5.483 1.259 1.00 89.88 86 LEU A C 1
ATOM 694 O O . LEU A 1 86 ? -15.959 -5.199 0.079 1.00 89.88 86 LEU A O 1
ATOM 698 N N . GLN A 1 87 ? -17.381 -5.501 1.784 1.00 89.94 87 GLN A N 1
ATOM 699 C CA . GLN A 1 87 ? -18.574 -5.147 1.012 1.00 89.94 87 GLN A CA 1
ATOM 700 C C . GLN A 1 87 ? -18.585 -3.662 0.612 1.00 89.94 87 GLN A C 1
ATOM 702 O O . GLN A 1 87 ? -18.968 -3.316 -0.506 1.00 89.94 87 GLN A O 1
ATOM 707 N N . ALA A 1 88 ? -18.134 -2.767 1.494 1.00 87.94 88 ALA A N 1
ATOM 708 C CA . ALA A 1 88 ? -17.963 -1.358 1.155 1.00 87.94 88 ALA A CA 1
ATOM 709 C C . ALA A 1 88 ? -16.905 -1.170 0.053 1.00 87.94 88 ALA A C 1
ATOM 711 O O . ALA A 1 88 ? -17.116 -0.387 -0.871 1.00 87.94 88 ALA A O 1
ATOM 712 N N . PHE A 1 89 ? -15.804 -1.925 0.098 1.00 88.75 89 PHE A N 1
ATOM 713 C CA . PHE A 1 89 ? -14.779 -1.891 -0.944 1.00 88.75 89 PHE A CA 1
ATOM 714 C C . PHE A 1 89 ? -15.339 -2.290 -2.316 1.00 88.75 89 PHE A C 1
ATOM 716 O O . PHE A 1 89 ? -15.080 -1.611 -3.311 1.00 88.75 89 PHE A O 1
ATOM 723 N N . GLU A 1 90 ? -16.125 -3.367 -2.365 1.00 89.38 90 GLU A N 1
ATOM 724 C CA . GLU A 1 90 ? -16.794 -3.837 -3.582 1.00 89.38 90 GLU A CA 1
ATOM 725 C C . GLU A 1 90 ? -17.692 -2.754 -4.191 1.00 89.38 90 GLU A C 1
ATOM 727 O O . GLU A 1 90 ? -17.616 -2.498 -5.391 1.00 89.38 90 GLU A O 1
ATOM 732 N N . ASN A 1 91 ? -18.461 -2.051 -3.359 1.00 86.88 91 ASN A N 1
ATOM 733 C CA . ASN A 1 91 ? -19.401 -1.033 -3.824 1.00 86.88 91 ASN A CA 1
ATOM 734 C C . ASN A 1 91 ? -18.733 0.280 -4.267 1.00 86.88 91 ASN A C 1
ATOM 736 O O . ASN A 1 91 ? -19.229 0.931 -5.186 1.00 86.88 91 ASN A O 1
ATOM 740 N N . TYR A 1 92 ? -17.651 0.704 -3.604 1.00 83.19 92 TYR A N 1
ATOM 741 C CA . TYR A 1 92 ? -17.118 2.066 -3.764 1.00 83.19 92 TYR A CA 1
ATOM 742 C C . TYR A 1 92 ? -15.744 2.143 -4.435 1.00 83.19 92 TYR A C 1
ATOM 744 O O . TYR A 1 92 ? -15.470 3.113 -5.140 1.00 83.19 92 TYR A O 1
ATOM 752 N N . SER A 1 93 ? -14.883 1.142 -4.251 1.00 81.00 93 SER A N 1
ATOM 753 C CA . SER A 1 93 ? -13.463 1.230 -4.631 1.00 81.00 93 SER A CA 1
ATOM 754 C C . SER A 1 93 ? -13.045 0.194 -5.674 1.00 81.00 93 SER A C 1
ATOM 756 O O . SER A 1 93 ? -12.048 0.396 -6.368 1.00 81.00 93 SER A O 1
ATOM 758 N N . SER A 1 94 ? -13.811 -0.889 -5.851 1.00 82.50 94 SER A N 1
ATOM 759 C CA . SER A 1 94 ? -13.473 -1.960 -6.797 1.00 82.50 94 SER A CA 1
ATOM 760 C C . SER A 1 94 ? -13.316 -1.466 -8.236 1.00 82.50 94 SER A C 1
ATOM 762 O O . SER A 1 94 ? -12.372 -1.859 -8.921 1.00 82.50 94 SER A O 1
ATOM 764 N N . HIS A 1 95 ? -14.184 -0.556 -8.683 1.00 82.38 95 HIS A N 1
ATOM 765 C CA . HIS A 1 95 ? -14.145 -0.027 -10.048 1.00 82.38 95 HIS A CA 1
ATOM 766 C C . HIS A 1 95 ? -12.866 0.763 -10.362 1.00 82.38 95 HIS A C 1
ATOM 768 O O . HIS A 1 95 ? -12.428 0.787 -11.510 1.00 82.38 95 HIS A O 1
ATOM 774 N N . ALA A 1 96 ? -12.259 1.397 -9.355 1.00 79.25 96 ALA A N 1
ATOM 775 C CA . ALA A 1 96 ? -11.030 2.169 -9.520 1.00 79.25 96 ALA A CA 1
ATOM 776 C C . ALA A 1 96 ? -9.773 1.280 -9.574 1.00 79.25 96 ALA A C 1
ATOM 778 O O . ALA A 1 96 ? -8.712 1.728 -10.009 1.00 79.25 96 ALA A O 1
ATOM 779 N N . LEU A 1 97 ? -9.880 0.017 -9.144 1.00 83.25 97 LEU A N 1
ATOM 780 C CA . LEU A 1 97 ? -8.753 -0.890 -8.927 1.00 83.25 97 LEU A CA 1
ATOM 781 C C . LEU A 1 97 ? -8.996 -2.234 -9.640 1.00 83.25 97 LEU A C 1
ATOM 783 O O . LEU A 1 97 ? -9.147 -3.269 -8.988 1.00 83.25 97 LEU A O 1
ATOM 787 N N . PRO A 1 98 ? -8.989 -2.258 -10.989 1.00 81.44 98 PRO A N 1
ATOM 788 C CA . PRO A 1 98 ? -9.394 -3.424 -11.787 1.00 81.44 98 PRO A CA 1
ATOM 789 C C . PRO A 1 98 ? -8.476 -4.648 -11.639 1.00 81.44 98 PRO A C 1
ATOM 791 O O . PRO A 1 98 ? -8.825 -5.742 -12.070 1.00 81.44 98 PRO A O 1
ATOM 794 N N . PHE A 1 99 ? -7.295 -4.489 -11.035 1.00 84.50 99 PHE A N 1
ATOM 795 C CA . PHE A 1 99 ? -6.374 -5.591 -10.749 1.00 84.50 99 PHE A CA 1
ATOM 796 C C . PHE A 1 99 ? -6.747 -6.383 -9.482 1.00 84.50 99 PHE A C 1
ATOM 798 O O . PHE A 1 99 ? -6.120 -7.407 -9.198 1.00 84.50 99 PHE A O 1
ATOM 805 N N . ILE A 1 100 ? -7.738 -5.925 -8.708 1.00 85.94 100 ILE A N 1
ATOM 806 C CA . ILE A 1 100 ? -8.251 -6.645 -7.542 1.00 85.94 100 ILE A CA 1
ATOM 807 C C . ILE A 1 100 ? -9.418 -7.532 -7.959 1.00 85.94 100 ILE A C 1
ATOM 809 O O . ILE A 1 100 ? -10.441 -7.064 -8.447 1.00 85.94 100 ILE A O 1
ATOM 813 N N . ASN A 1 101 ? -9.281 -8.826 -7.683 1.00 87.88 101 ASN A N 1
ATOM 814 C CA . ASN A 1 101 ? -10.371 -9.783 -7.797 1.00 87.88 101 ASN A CA 1
ATOM 815 C C . ASN A 1 101 ? -11.082 -9.902 -6.438 1.00 87.88 101 ASN A C 1
ATOM 817 O O . ASN A 1 101 ? -10.497 -10.415 -5.482 1.00 87.88 101 ASN A O 1
ATOM 821 N N . ILE A 1 102 ? -12.326 -9.420 -6.353 1.00 87.12 102 ILE A N 1
ATOM 822 C CA . ILE A 1 102 ? -13.116 -9.413 -5.110 1.00 87.12 102 ILE A CA 1
ATOM 823 C C . ILE A 1 102 ? -13.374 -10.831 -4.596 1.00 87.12 102 ILE A C 1
ATOM 825 O O . ILE A 1 102 ? -13.222 -11.072 -3.400 1.00 87.12 102 ILE A O 1
ATOM 829 N N . ASP A 1 103 ? -13.703 -11.779 -5.476 1.00 87.00 103 ASP A N 1
ATOM 830 C CA . ASP A 1 103 ? -13.986 -13.163 -5.081 1.00 87.00 103 ASP A CA 1
ATOM 831 C C . ASP A 1 103 ? -12.759 -13.814 -4.444 1.00 87.00 103 ASP A C 1
ATOM 833 O O . ASP A 1 103 ? -12.856 -14.453 -3.395 1.00 87.00 103 ASP A O 1
ATOM 837 N N . LYS A 1 104 ? -11.574 -13.566 -5.015 1.00 87.62 104 LYS A N 1
ATOM 838 C CA . LYS A 1 104 ? -10.308 -14.008 -4.423 1.00 87.62 104 LYS A CA 1
ATOM 839 C C . LYS A 1 104 ? -10.086 -13.369 -3.050 1.00 87.62 104 LYS A C 1
ATOM 841 O O . LYS A 1 104 ? -9.684 -14.062 -2.119 1.00 87.62 104 LYS A O 1
ATOM 846 N N . THR A 1 105 ? -10.352 -12.072 -2.905 1.00 86.44 105 THR A N 1
ATOM 847 C CA . THR A 1 105 ? -10.212 -11.361 -1.623 1.00 86.44 105 THR A CA 1
ATOM 848 C C . THR A 1 105 ? -11.169 -11.903 -0.559 1.00 86.44 105 THR A C 1
ATOM 850 O O . THR A 1 105 ? -10.778 -12.034 0.598 1.00 86.44 105 THR A O 1
ATOM 853 N N . ARG A 1 106 ? -12.393 -12.284 -0.941 1.00 88.25 106 ARG A N 1
ATOM 854 C CA . ARG A 1 106 ? -13.384 -12.892 -0.043 1.00 88.25 106 ARG A CA 1
ATOM 855 C C . ARG A 1 106 ? -12.913 -14.252 0.477 1.00 88.25 106 ARG A C 1
ATOM 857 O O . ARG A 1 106 ? -12.909 -14.468 1.683 1.00 88.25 106 ARG A O 1
ATOM 864 N N . VAL A 1 107 ? -12.399 -15.109 -0.409 1.00 87.56 107 VAL A N 1
ATOM 865 C CA . VAL A 1 107 ? -11.799 -16.399 -0.019 1.00 87.56 107 VAL A CA 1
ATOM 866 C C . VAL A 1 107 ? -10.580 -16.202 0.889 1.00 87.56 107 VAL A C 1
ATOM 868 O O . VAL A 1 107 ? -10.393 -16.957 1.839 1.00 87.56 107 VAL A O 1
ATOM 871 N N . LEU A 1 108 ? -9.758 -15.178 0.637 1.00 86.19 108 LEU A N 1
ATOM 872 C CA . LEU A 1 108 ? -8.619 -14.847 1.499 1.00 86.19 108 LEU A CA 1
ATOM 873 C C . LEU A 1 108 ? -9.058 -14.387 2.894 1.00 86.19 108 LEU A C 1
ATOM 875 O O . LEU A 1 108 ? -8.426 -14.770 3.876 1.00 86.19 108 LEU A O 1
ATOM 879 N N . LEU A 1 109 ? -10.141 -13.612 2.991 1.00 86.00 109 LEU A N 1
ATOM 880 C CA . LEU A 1 109 ? -10.719 -13.209 4.272 1.00 86.00 109 LEU A CA 1
ATOM 881 C C . LEU A 1 109 ? -11.235 -14.427 5.054 1.00 86.00 109 LEU A C 1
ATOM 883 O O . LEU A 1 109 ? -10.920 -14.576 6.232 1.00 86.00 109 LEU A O 1
ATOM 887 N N . ASP A 1 110 ? -11.944 -15.338 4.382 1.00 84.75 110 ASP A N 1
ATOM 888 C CA . ASP A 1 110 ? -12.405 -16.596 4.980 1.00 84.75 110 ASP A CA 1
ATOM 889 C C . ASP A 1 110 ? -11.237 -17.501 5.404 1.00 84.75 110 ASP A C 1
ATOM 891 O O . ASP A 1 110 ? -11.298 -18.157 6.445 1.00 84.75 110 ASP A O 1
ATOM 895 N N . SER A 1 111 ? -10.156 -17.530 4.621 1.00 81.31 111 SER A N 1
ATOM 896 C CA . SER A 1 111 ? -8.940 -18.271 4.956 1.00 81.31 111 SER A CA 1
ATOM 897 C C . SER A 1 111 ? -8.230 -17.681 6.168 1.00 81.31 111 SER A C 1
ATOM 899 O O . SER A 1 111 ? -7.678 -18.443 6.950 1.00 81.31 111 SER A O 1
ATOM 901 N N . LEU A 1 112 ? -8.225 -16.355 6.336 1.00 75.31 112 LEU A N 1
ATOM 902 C CA . LEU A 1 112 ? -7.572 -15.690 7.470 1.00 75.31 112 LEU A CA 1
ATOM 903 C C . LEU A 1 112 ? -8.338 -15.891 8.774 1.00 75.31 112 LEU A C 1
ATOM 905 O O . LEU A 1 112 ? -7.741 -15.842 9.843 1.00 75.31 112 LEU A O 1
ATOM 909 N N . ARG A 1 113 ? -9.642 -16.153 8.665 1.00 72.19 113 ARG A N 1
ATOM 910 C CA . ARG A 1 113 ? -10.491 -16.597 9.770 1.00 72.19 113 ARG A CA 1
ATOM 911 C C . ARG A 1 113 ? -10.247 -18.063 10.132 1.00 72.19 113 ARG A C 1
ATOM 913 O O . ARG A 1 113 ? -10.185 -18.410 11.302 1.00 72.19 113 ARG A O 1
ATOM 920 N N . ASN A 1 114 ? -10.190 -18.939 9.128 1.00 69.94 114 ASN A N 1
ATOM 921 C CA . ASN A 1 114 ? -10.224 -20.388 9.351 1.00 69.94 114 ASN A CA 1
ATOM 922 C C . ASN A 1 114 ? -8.836 -21.014 9.559 1.00 69.94 114 ASN A C 1
ATOM 924 O O . ASN A 1 114 ? -8.727 -22.051 10.212 1.00 69.94 114 ASN A O 1
ATOM 928 N N . ALA A 1 115 ? -7.794 -20.435 8.965 1.00 59.91 115 ALA A N 1
ATOM 929 C CA . ALA A 1 115 ? -6.422 -20.909 9.058 1.00 59.91 115 ALA A CA 1
ATOM 930 C C . ALA A 1 115 ? -5.636 -20.040 10.047 1.00 59.91 115 ALA A C 1
ATOM 932 O O . ALA A 1 115 ? -5.828 -18.826 10.115 1.00 59.91 115 ALA A O 1
ATOM 933 N N . GLY A 1 116 ? -4.736 -20.656 10.817 1.00 58.12 116 GLY A N 1
ATOM 934 C CA . GLY A 1 116 ? -3.861 -19.913 11.721 1.00 58.12 116 GLY A CA 1
ATOM 935 C C . GLY A 1 116 ? -3.006 -18.882 10.961 1.00 58.12 116 GLY A C 1
ATOM 936 O O . GLY A 1 116 ? -2.772 -19.030 9.759 1.00 58.12 116 GLY A O 1
ATOM 937 N N . PRO A 1 117 ? -2.476 -17.848 11.641 1.00 56.59 117 PRO A N 1
ATOM 938 C CA . PRO A 1 117 ? -1.769 -16.719 11.016 1.00 56.59 117 PRO A CA 1
ATOM 939 C C . PRO A 1 117 ? -0.517 -17.092 10.192 1.00 56.59 117 PRO A C 1
ATOM 941 O O . PRO A 1 117 ? 0.061 -16.214 9.554 1.00 56.59 117 PRO A O 1
ATOM 944 N N . SER A 1 118 ? -0.086 -18.359 10.211 1.00 59.84 118 SER A N 1
ATOM 945 C CA . SER A 1 118 ? 1.050 -18.912 9.464 1.00 59.84 118 SER A CA 1
ATOM 946 C C . SER A 1 118 ? 0.733 -19.362 8.037 1.00 59.84 118 SER A C 1
ATOM 948 O O . SER A 1 118 ? 1.664 -19.533 7.253 1.00 59.84 118 SER A O 1
ATOM 950 N N . ASP A 1 119 ? -0.538 -19.576 7.696 1.00 67.69 119 ASP A N 1
ATOM 951 C CA . ASP A 1 119 ? -0.894 -20.312 6.473 1.00 67.69 119 ASP A CA 1
ATOM 952 C C . ASP A 1 119 ? -1.128 -19.397 5.262 1.00 67.69 119 ASP A C 1
ATOM 954 O O . ASP A 1 119 ? -1.211 -19.860 4.123 1.00 67.69 119 ASP A O 1
ATOM 958 N N . ILE A 1 120 ? -1.198 -18.082 5.487 1.00 75.38 120 ILE A N 1
ATOM 959 C CA . ILE A 1 120 ? -1.432 -17.090 4.435 1.00 75.38 120 ILE A CA 1
ATOM 960 C C . ILE A 1 120 ? -0.124 -16.437 4.027 1.00 75.38 120 ILE A C 1
ATOM 962 O O . ILE A 1 120 ? 0.685 -16.024 4.858 1.00 75.38 120 ILE A O 1
ATOM 966 N N . SER A 1 121 ? 0.060 -16.293 2.714 1.00 84.94 121 SER A N 1
ATOM 967 C CA . SER A 1 121 ? 1.232 -15.618 2.180 1.00 84.94 121 SER A CA 1
ATOM 968 C C . SER A 1 121 ? 1.283 -14.159 2.679 1.00 84.94 121 SER A C 1
ATOM 970 O O . SER A 1 121 ? 0.266 -13.457 2.627 1.00 84.94 121 SER A O 1
ATOM 972 N N . PRO A 1 122 ? 2.453 -13.643 3.104 1.00 82.50 122 PRO A N 1
ATOM 973 C CA . PRO A 1 122 ? 2.602 -12.236 3.505 1.00 82.50 122 PRO A CA 1
ATOM 974 C C . PRO A 1 122 ? 2.104 -11.263 2.427 1.00 82.50 122 PRO A C 1
ATOM 976 O O . PRO A 1 122 ? 1.535 -10.213 2.718 1.00 82.50 122 PRO A O 1
ATOM 979 N N . ARG A 1 123 ? 2.244 -11.671 1.157 1.00 85.62 123 ARG A N 1
ATOM 980 C CA . ARG A 1 123 ? 1.701 -10.987 -0.017 1.00 85.62 123 ARG A CA 1
ATOM 981 C C . ARG A 1 123 ? 0.191 -10.783 0.075 1.00 85.62 123 ARG A C 1
ATOM 983 O O . ARG A 1 123 ? -0.282 -9.657 -0.054 1.00 85.62 123 ARG A O 1
ATOM 990 N N . ASP A 1 124 ? -0.557 -11.872 0.215 1.00 87.06 124 ASP A N 1
ATOM 991 C CA . ASP A 1 124 ? -2.018 -11.828 0.198 1.00 87.06 124 ASP A CA 1
ATOM 992 C C . ASP A 1 124 ? -2.548 -11.129 1.455 1.00 87.06 124 ASP A C 1
ATOM 994 O O . ASP A 1 124 ? -3.473 -10.322 1.365 1.00 87.06 124 ASP A O 1
ATOM 998 N N . LYS A 1 125 ? -1.888 -11.342 2.602 1.00 87.44 125 LYS A N 1
ATOM 999 C CA . LYS A 1 125 ? -2.197 -10.661 3.864 1.00 87.44 125 LYS A CA 1
ATOM 1000 C C . LYS A 1 125 ? -2.032 -9.145 3.754 1.00 87.44 125 LYS A C 1
ATOM 1002 O O . LYS A 1 125 ? -2.933 -8.402 4.131 1.00 87.44 125 LYS A O 1
ATOM 1007 N N . ALA A 1 126 ? -0.922 -8.671 3.191 1.00 89.62 126 ALA A N 1
ATOM 1008 C CA . ALA A 1 126 ? -0.686 -7.245 3.001 1.00 89.62 126 ALA A CA 1
ATOM 1009 C C . ALA A 1 126 ? -1.733 -6.575 2.104 1.00 89.62 126 ALA A C 1
ATOM 1011 O O . ALA A 1 126 ? -2.230 -5.490 2.419 1.00 89.62 126 ALA A O 1
ATOM 1012 N N . LEU A 1 127 ? -2.068 -7.218 0.980 1.00 90.56 127 LEU A N 1
ATOM 1013 C CA . LEU A 1 127 ? -3.068 -6.699 0.051 1.00 90.56 127 LEU A CA 1
ATOM 1014 C C . LEU A 1 127 ? -4.448 -6.661 0.711 1.00 90.56 127 LEU A C 1
ATOM 1016 O O . LEU A 1 127 ? -5.108 -5.628 0.642 1.00 90.56 127 LEU A O 1
ATOM 1020 N N . LEU A 1 128 ? -4.840 -7.729 1.411 1.00 90.69 128 LEU A N 1
ATOM 1021 C CA . LEU A 1 128 ? -6.105 -7.791 2.141 1.00 90.69 128 LEU A CA 1
ATOM 1022 C C . LEU A 1 128 ? -6.206 -6.684 3.200 1.00 90.69 128 LEU A C 1
ATOM 1024 O O . LEU A 1 128 ? -7.186 -5.946 3.212 1.00 90.69 128 LEU A O 1
ATOM 1028 N N . LEU A 1 129 ? -5.180 -6.508 4.037 1.00 90.75 129 LEU A N 1
ATOM 1029 C CA . LEU A 1 129 ? -5.158 -5.457 5.062 1.00 90.75 129 LEU A CA 1
ATOM 1030 C C . LEU A 1 129 ? -5.254 -4.050 4.455 1.00 90.75 129 LEU A C 1
ATOM 1032 O O . LEU A 1 129 ? -5.935 -3.186 5.002 1.00 90.75 129 LEU A O 1
ATOM 1036 N N . THR A 1 130 ? -4.612 -3.822 3.307 1.00 92.00 130 THR A N 1
ATOM 1037 C CA . THR A 1 130 ? -4.670 -2.527 2.611 1.00 92.00 130 THR A CA 1
ATOM 1038 C C . THR A 1 130 ? -6.055 -2.272 2.019 1.00 92.00 130 THR A C 1
ATOM 1040 O O . THR A 1 130 ? -6.574 -1.166 2.142 1.00 92.00 130 THR A O 1
ATOM 1043 N N . ILE A 1 131 ? -6.675 -3.291 1.417 1.00 92.31 131 ILE A N 1
ATOM 1044 C CA . ILE A 1 131 ? -8.047 -3.226 0.893 1.00 92.31 131 ILE A CA 1
ATOM 1045 C C . ILE A 1 131 ? -9.024 -2.883 2.020 1.00 92.31 131 ILE A C 1
ATOM 1047 O O . ILE A 1 131 ? -9.798 -1.936 1.887 1.00 92.31 131 ILE A O 1
ATOM 1051 N N . LEU A 1 132 ? -8.931 -3.595 3.149 1.00 91.56 132 LEU A N 1
ATOM 1052 C CA . LEU A 1 132 ? -9.760 -3.340 4.326 1.00 91.56 132 LEU A CA 1
ATOM 1053 C C . LEU A 1 132 ? -9.557 -1.917 4.859 1.00 91.56 132 LEU A C 1
ATOM 1055 O O . LEU A 1 132 ? -10.541 -1.247 5.166 1.00 91.56 132 LEU A O 1
ATOM 1059 N N . ALA A 1 133 ? -8.316 -1.423 4.902 1.00 91.44 133 ALA A N 1
ATOM 1060 C CA . ALA A 1 133 ? -8.015 -0.053 5.316 1.00 91.44 133 ALA A CA 1
ATOM 1061 C C . ALA A 1 133 ? -8.640 1.000 4.378 1.00 91.44 133 ALA A C 1
ATOM 1063 O O . ALA A 1 133 ? -9.214 1.977 4.853 1.00 91.44 133 ALA A O 1
ATOM 1064 N N . ILE A 1 134 ? -8.582 0.805 3.055 1.00 90.88 134 ILE A N 1
ATOM 1065 C CA . ILE A 1 134 ? -9.207 1.722 2.083 1.00 90.88 134 ILE A CA 1
ATOM 1066 C C . ILE A 1 134 ? -10.722 1.787 2.300 1.00 90.88 134 ILE A C 1
ATOM 1068 O O . ILE A 1 134 ? -11.290 2.875 2.327 1.00 90.88 134 ILE A O 1
ATOM 1072 N N . SER A 1 135 ? -11.383 0.648 2.515 1.00 89.62 135 SER A N 1
ATOM 1073 C CA . SER A 1 135 ? -12.818 0.641 2.822 1.00 89.62 135 SER A CA 1
ATOM 1074 C C . SER A 1 135 ? -13.161 1.213 4.194 1.00 89.62 135 SER A C 1
ATOM 1076 O O . SER A 1 135 ? -14.170 1.902 4.330 1.00 89.62 135 SER A O 1
ATOM 1078 N N . ALA A 1 136 ? -12.326 0.961 5.205 1.00 90.00 136 ALA A N 1
ATOM 1079 C CA . ALA A 1 136 ? -12.516 1.480 6.556 1.00 90.00 136 ALA A CA 1
ATOM 1080 C C . ALA A 1 136 ? -12.443 3.014 6.583 1.00 90.00 136 ALA A C 1
ATOM 1082 O O . ALA A 1 136 ? -13.168 3.647 7.350 1.00 90.00 136 ALA A O 1
ATOM 1083 N N . LEU A 1 137 ? -11.669 3.620 5.675 1.00 85.94 137 LEU A N 1
ATOM 1084 C CA . LEU A 1 137 ? -11.591 5.070 5.505 1.00 85.94 137 LEU A CA 1
ATOM 1085 C C . LEU A 1 137 ? -12.932 5.715 5.116 1.00 85.94 137 LEU A C 1
ATOM 1087 O O . LEU A 1 137 ? -13.167 6.880 5.429 1.00 85.94 137 LEU A O 1
ATOM 1091 N N . GLY A 1 138 ? -13.827 4.964 4.467 1.00 79.31 138 GLY A N 1
ATOM 1092 C CA . GLY A 1 138 ? -15.196 5.401 4.181 1.00 79.31 138 GLY A CA 1
ATOM 1093 C C . GLY A 1 138 ? -16.127 5.385 5.402 1.00 79.31 138 GLY A C 1
ATOM 1094 O O . GLY A 1 138 ? -17.299 5.736 5.278 1.00 79.31 138 GLY A O 1
ATOM 1095 N N . THR A 1 139 ? -15.636 4.968 6.571 1.00 81.62 139 THR A N 1
ATOM 1096 C CA . THR A 1 139 ? -16.406 4.820 7.815 1.00 81.62 139 THR A CA 1
ATOM 1097 C C . THR A 1 139 ? -15.862 5.728 8.926 1.00 81.62 139 THR A C 1
ATOM 1099 O O . THR A 1 139 ? -14.867 6.426 8.747 1.00 81.62 139 THR A O 1
ATOM 1102 N N . SER A 1 140 ? -16.505 5.744 10.098 1.00 78.12 140 SER A N 1
ATOM 1103 C CA . SER A 1 140 ? -16.033 6.514 11.262 1.00 78.12 140 SER A CA 1
ATOM 1104 C C . SER A 1 140 ? -14.768 5.945 11.923 1.00 78.12 140 SER A C 1
ATOM 1106 O O . SER A 1 140 ? -14.225 6.567 12.833 1.00 78.12 140 SER A O 1
ATOM 1108 N N . GLU A 1 141 ? -14.292 4.780 11.481 1.00 80.19 141 GLU A N 1
ATOM 1109 C CA . GLU A 1 141 ? -13.207 4.014 12.099 1.00 80.19 141 GLU A CA 1
ATOM 1110 C C . GLU A 1 141 ? -11.823 4.401 11.534 1.00 80.19 141 GLU A C 1
ATOM 1112 O O . GLU A 1 141 ? -11.107 3.609 10.915 1.00 80.19 141 GLU A O 1
ATOM 1117 N N . THR A 1 142 ? -11.418 5.659 11.726 1.00 80.88 142 THR A N 1
ATOM 1118 C CA . THR A 1 142 ? -10.148 6.169 11.172 1.00 80.88 142 THR A CA 1
ATOM 1119 C C . THR A 1 142 ? -8.908 5.596 11.859 1.00 80.88 142 THR A C 1
ATOM 1121 O O . THR A 1 142 ? -7.868 5.439 11.223 1.00 80.88 142 THR A O 1
ATOM 1124 N N . ASP A 1 143 ? -8.999 5.263 13.145 1.00 82.75 143 ASP A N 1
ATOM 1125 C CA . ASP A 1 143 ? -7.851 4.766 13.912 1.00 82.75 143 ASP A CA 1
ATOM 1126 C C . ASP A 1 143 ? -7.548 3.299 13.562 1.00 82.75 143 ASP A C 1
ATOM 1128 O O . ASP A 1 143 ? -6.387 2.919 13.390 1.00 82.75 143 ASP A O 1
ATOM 1132 N N . THR A 1 144 ? -8.589 2.484 13.350 1.00 85.62 144 THR A N 1
ATOM 1133 C CA . THR A 1 144 ? -8.433 1.100 12.870 1.00 85.62 144 THR A CA 1
ATOM 1134 C C . THR A 1 144 ? -7.871 1.072 11.451 1.00 85.62 144 THR A C 1
ATOM 1136 O O . THR A 1 144 ? -7.005 0.253 11.147 1.00 85.62 144 THR A O 1
ATOM 1139 N N . THR A 1 145 ? -8.282 2.022 10.606 1.00 87.88 145 THR A N 1
ATOM 1140 C CA . THR A 1 145 ? -7.738 2.216 9.259 1.00 87.88 145 THR A CA 1
ATOM 1141 C C . THR A 1 145 ? -6.221 2.404 9.291 1.00 87.88 145 THR A C 1
ATOM 1143 O O . THR A 1 145 ? -5.486 1.713 8.580 1.00 87.88 145 THR A O 1
ATOM 1146 N N . GLU A 1 146 ? -5.726 3.317 10.130 1.00 87.06 146 GLU A N 1
ATOM 1147 C CA . GLU A 1 146 ? -4.288 3.562 10.250 1.00 87.06 146 GLU A CA 1
ATOM 1148 C C . GLU A 1 146 ? -3.541 2.355 10.831 1.00 87.06 146 GLU A C 1
ATOM 1150 O O . GLU A 1 146 ? -2.459 2.024 10.340 1.00 87.06 146 GLU A O 1
ATOM 1155 N N . ALA A 1 147 ? -4.123 1.657 11.812 1.00 87.69 147 ALA A N 1
ATOM 1156 C CA . ALA A 1 147 ? -3.548 0.434 12.366 1.00 87.69 147 ALA A CA 1
ATOM 1157 C C . ALA A 1 147 ? -3.405 -0.665 11.297 1.00 87.69 147 ALA A C 1
ATOM 1159 O O . ALA A 1 147 ? -2.303 -1.181 11.098 1.00 87.69 147 ALA A O 1
ATOM 1160 N N . LEU A 1 148 ? -4.473 -0.966 10.545 1.00 89.44 148 LEU A N 1
ATOM 1161 C CA . LEU A 1 148 ? -4.466 -1.935 9.437 1.00 89.44 148 LEU A CA 1
ATOM 1162 C C . LEU A 1 148 ? -3.376 -1.608 8.410 1.00 89.44 148 LEU A C 1
ATOM 1164 O O . LEU A 1 148 ? -2.634 -2.490 7.973 1.00 89.44 148 LEU A O 1
ATOM 1168 N N . LEU A 1 149 ? -3.228 -0.326 8.076 1.00 89.50 149 LEU A N 1
ATOM 1169 C CA . LEU A 1 149 ? -2.215 0.152 7.143 1.00 89.50 149 LEU A CA 1
ATOM 1170 C C . LEU A 1 149 ? -0.785 -0.027 7.685 1.00 89.50 149 LEU A C 1
ATOM 1172 O O . LEU A 1 149 ? 0.136 -0.313 6.917 1.00 89.50 149 LEU A O 1
ATOM 1176 N N . ILE A 1 150 ? -0.574 0.141 8.994 1.00 89.44 150 ILE A N 1
ATOM 1177 C CA . ILE A 1 150 ? 0.723 -0.106 9.638 1.00 89.44 150 ILE A CA 1
ATOM 1178 C C . ILE A 1 150 ? 1.077 -1.594 9.558 1.00 89.44 150 ILE A C 1
ATOM 1180 O O . ILE A 1 150 ? 2.199 -1.917 9.162 1.00 89.44 150 ILE A O 1
ATOM 1184 N N . TYR A 1 151 ? 0.138 -2.501 9.848 1.00 87.81 151 TYR A N 1
ATOM 1185 C CA . TYR A 1 151 ? 0.376 -3.940 9.682 1.00 87.81 151 TYR A CA 1
ATOM 1186 C C . TYR A 1 151 ? 0.648 -4.306 8.225 1.00 87.81 151 TYR A C 1
ATOM 1188 O O . TYR A 1 151 ? 1.625 -4.998 7.953 1.00 87.81 151 TYR A O 1
ATOM 1196 N N . ALA A 1 152 ? -0.130 -3.777 7.280 1.00 90.19 152 ALA A N 1
ATOM 1197 C CA . ALA A 1 152 ? 0.091 -4.020 5.858 1.00 90.19 152 ALA A CA 1
ATOM 1198 C C . ALA A 1 152 ? 1.504 -3.603 5.416 1.00 90.19 152 ALA A C 1
ATOM 1200 O O . ALA A 1 152 ? 2.199 -4.358 4.741 1.00 90.19 152 ALA A O 1
ATOM 1201 N N . LYS A 1 153 ? 1.978 -2.429 5.855 1.00 90.00 153 LYS A N 1
ATOM 1202 C CA . LYS A 1 153 ? 3.349 -1.969 5.579 1.00 90.00 153 LYS A CA 1
ATOM 1203 C C . LYS A 1 153 ? 4.414 -2.878 6.185 1.00 90.00 153 LYS A C 1
ATOM 1205 O O . LYS A 1 153 ? 5.453 -3.066 5.562 1.00 90.00 153 LYS A O 1
ATOM 1210 N N . ARG A 1 154 ? 4.179 -3.438 7.376 1.00 87.94 154 ARG A N 1
ATOM 1211 C CA . ARG A 1 154 ? 5.113 -4.375 8.022 1.00 87.94 154 ARG A CA 1
ATOM 1212 C C . ARG A 1 154 ? 5.244 -5.675 7.230 1.00 87.94 154 ARG A C 1
ATOM 1214 O O . ARG A 1 154 ? 6.364 -6.119 7.008 1.00 87.94 154 ARG A O 1
ATOM 1221 N N . GLU A 1 155 ? 4.133 -6.227 6.744 1.00 86.00 155 GLU A N 1
ATOM 1222 C CA . GLU A 1 155 ? 4.128 -7.438 5.903 1.00 86.00 155 GLU A CA 1
ATOM 1223 C C . GLU A 1 155 ? 4.892 -7.235 4.582 1.00 86.00 155 GLU A C 1
ATOM 1225 O O . GLU A 1 155 ? 5.485 -8.162 4.031 1.00 86.00 155 GLU A O 1
ATOM 1230 N N . VAL A 1 156 ? 4.912 -5.997 4.084 1.00 89.38 156 VAL A N 1
ATOM 1231 C CA . VAL A 1 156 ? 5.542 -5.635 2.809 1.00 89.38 156 VAL A CA 1
ATOM 1232 C C . VAL A 1 156 ? 6.977 -5.126 2.970 1.00 89.38 156 VAL A C 1
ATOM 1234 O O . VAL A 1 156 ? 7.713 -5.069 1.988 1.00 89.38 156 VAL A O 1
ATOM 1237 N N . ALA A 1 157 ? 7.419 -4.813 4.191 1.00 86.75 157 ALA A N 1
ATOM 1238 C CA . ALA A 1 157 ? 8.710 -4.174 4.453 1.00 86.75 157 ALA A CA 1
ATOM 1239 C C . ALA A 1 157 ? 9.905 -4.951 3.872 1.00 86.75 157 ALA A C 1
ATOM 1241 O O . ALA A 1 157 ? 10.843 -4.344 3.367 1.00 86.75 157 ALA A O 1
ATOM 1242 N N . LEU A 1 158 ? 9.848 -6.287 3.878 1.00 81.81 158 LEU A N 1
ATOM 1243 C CA . LEU A 1 158 ? 10.901 -7.149 3.319 1.00 81.81 158 LEU A CA 1
ATOM 1244 C C . LEU A 1 158 ? 10.983 -7.107 1.787 1.00 81.81 158 LEU A C 1
ATOM 1246 O O . LEU A 1 158 ? 11.984 -7.522 1.208 1.00 81.81 158 LEU A O 1
ATOM 1250 N N . PHE A 1 159 ? 9.929 -6.635 1.129 1.00 80.94 159 PHE A N 1
ATOM 1251 C CA . PHE A 1 159 ? 9.819 -6.599 -0.322 1.00 80.94 159 PHE A CA 1
ATOM 1252 C C . PHE A 1 159 ? 10.017 -5.193 -0.889 1.00 80.94 159 PHE A C 1
ATOM 1254 O O . PHE A 1 159 ? 10.038 -5.063 -2.109 1.00 80.94 159 PHE A O 1
ATOM 1261 N N . ASP A 1 160 ? 10.162 -4.151 -0.059 1.00 77.81 160 ASP A N 1
ATOM 1262 C CA . ASP A 1 160 ? 10.183 -2.762 -0.540 1.00 77.81 160 ASP A CA 1
ATOM 1263 C C . ASP A 1 160 ? 11.362 -2.484 -1.489 1.00 77.81 160 ASP A C 1
ATOM 1265 O O . ASP A 1 160 ? 11.199 -1.806 -2.505 1.00 77.81 160 ASP A O 1
ATOM 1269 N N . ASP A 1 161 ? 12.514 -3.109 -1.254 1.00 79.94 161 ASP A N 1
ATOM 1270 C CA . ASP A 1 161 ? 13.687 -2.975 -2.127 1.00 79.94 161 ASP A CA 1
ATOM 1271 C C . ASP A 1 161 ? 13.581 -3.795 -3.426 1.00 79.94 161 ASP A C 1
ATOM 1273 O O . ASP A 1 161 ? 14.362 -3.605 -4.360 1.00 79.94 161 ASP A O 1
ATOM 1277 N N . ALA A 1 162 ? 12.600 -4.695 -3.523 1.00 84.00 162 ALA A N 1
ATOM 1278 C CA . ALA A 1 162 ? 12.424 -5.576 -4.666 1.00 84.00 162 ALA A CA 1
ATOM 1279 C C . ALA A 1 162 ? 11.353 -5.053 -5.638 1.00 84.00 162 ALA A C 1
ATOM 1281 O O . ALA A 1 162 ? 10.237 -4.678 -5.266 1.00 84.00 162 ALA A O 1
ATOM 1282 N N . ALA A 1 163 ? 11.660 -5.102 -6.935 1.00 85.62 163 ALA A N 1
ATOM 1283 C CA . ALA A 1 163 ? 10.692 -4.838 -7.992 1.00 85.62 163 ALA A CA 1
ATOM 1284 C C . ALA A 1 163 ? 9.807 -6.077 -8.210 1.00 85.62 163 ALA A C 1
ATOM 1286 O O . ALA A 1 163 ? 10.064 -6.898 -9.087 1.00 85.62 163 ALA A O 1
ATOM 1287 N N . THR A 1 164 ? 8.788 -6.242 -7.365 1.00 89.38 164 THR A N 1
ATOM 1288 C CA . THR A 1 164 ? 7.835 -7.361 -7.440 1.00 89.38 164 THR A CA 1
ATOM 1289 C C . THR A 1 164 ? 6.417 -6.880 -7.734 1.00 89.38 164 THR A C 1
ATOM 1291 O O . THR A 1 164 ? 6.044 -5.752 -7.404 1.00 89.38 164 THR A O 1
ATOM 1294 N N . LEU A 1 165 ? 5.586 -7.766 -8.300 1.00 89.31 165 LEU A N 1
ATOM 1295 C CA . LEU A 1 165 ? 4.187 -7.451 -8.614 1.00 89.31 165 LEU A CA 1
ATOM 1296 C C . LEU A 1 165 ? 3.389 -7.070 -7.357 1.00 89.31 165 LEU A C 1
ATOM 1298 O O . LEU A 1 165 ? 2.498 -6.229 -7.423 1.00 89.31 165 LEU A O 1
ATOM 1302 N N . LEU A 1 166 ? 3.731 -7.670 -6.208 1.00 89.62 166 LEU A N 1
ATOM 1303 C CA . LEU A 1 166 ? 3.162 -7.313 -4.907 1.00 89.62 166 LEU A CA 1
ATOM 1304 C C . LEU A 1 166 ? 3.371 -5.831 -4.610 1.00 89.62 166 LEU A C 1
ATOM 1306 O O . LEU A 1 166 ? 2.404 -5.140 -4.310 1.00 89.62 166 LEU A O 1
ATOM 1310 N N . ILE A 1 167 ? 4.607 -5.343 -4.722 1.00 90.81 167 ILE A N 1
ATOM 1311 C CA . ILE A 1 167 ? 4.906 -3.945 -4.424 1.00 90.81 167 ILE A CA 1
ATOM 1312 C C . ILE A 1 167 ? 4.221 -3.000 -5.396 1.00 90.81 167 ILE A C 1
ATOM 1314 O O . ILE A 1 167 ? 3.737 -1.956 -4.976 1.00 90.81 167 ILE A O 1
ATOM 1318 N N . VAL A 1 168 ? 4.143 -3.355 -6.679 1.00 91.94 168 VAL A N 1
ATOM 1319 C CA . VAL A 1 168 ? 3.423 -2.534 -7.658 1.00 91.94 168 VAL A CA 1
ATOM 1320 C C . VAL A 1 168 ? 1.957 -2.383 -7.245 1.00 91.94 168 VAL A C 1
ATOM 1322 O O . VAL A 1 168 ? 1.476 -1.258 -7.122 1.00 91.94 168 VAL A O 1
ATOM 1325 N N . HIS A 1 169 ? 1.265 -3.490 -6.953 1.00 91.81 169 HIS A N 1
ATOM 1326 C CA . HIS A 1 169 ? -0.124 -3.452 -6.482 1.00 91.81 169 HIS A CA 1
ATOM 1327 C C . HIS A 1 169 ? -0.262 -2.696 -5.155 1.00 91.81 169 HIS A C 1
ATOM 1329 O O . HIS A 1 169 ? -1.166 -1.878 -5.003 1.00 91.81 169 HIS A O 1
ATOM 1335 N N . PHE A 1 170 ? 0.655 -2.921 -4.214 1.00 92.69 170 PHE A N 1
ATOM 1336 C CA . PHE A 1 170 ? 0.662 -2.246 -2.921 1.00 92.69 170 PHE A CA 1
ATOM 1337 C C . PHE A 1 170 ? 0.850 -0.730 -3.064 1.00 92.69 170 PHE A C 1
ATOM 1339 O O . PHE A 1 170 ? 0.103 0.034 -2.465 1.00 92.69 170 PHE A O 1
ATOM 1346 N N . CYS A 1 171 ? 1.784 -0.267 -3.898 1.00 92.50 171 CYS A N 1
ATOM 1347 C CA . CYS A 1 171 ? 1.991 1.156 -4.170 1.00 92.50 171 CYS A CA 1
ATOM 1348 C C . CYS A 1 171 ? 0.774 1.801 -4.852 1.00 92.50 171 CYS A C 1
ATOM 1350 O O . CYS A 1 171 ? 0.439 2.939 -4.528 1.00 92.50 171 CYS A O 1
ATOM 1352 N N . LEU A 1 172 ? 0.085 1.094 -5.755 1.00 92.94 172 LEU A N 1
ATOM 1353 C CA . LEU A 1 172 ? -1.157 1.589 -6.363 1.00 92.94 172 LEU A CA 1
ATOM 1354 C C . LEU A 1 172 ? -2.273 1.741 -5.320 1.00 92.94 172 LEU A C 1
ATOM 1356 O O . LEU A 1 172 ? -2.897 2.797 -5.253 1.00 92.94 172 LEU A O 1
ATOM 1360 N N . LEU A 1 173 ? -2.460 0.743 -4.450 1.00 93.06 173 LEU A N 1
ATOM 1361 C CA . LEU A 1 173 ? -3.426 0.815 -3.347 1.00 93.06 173 LEU A CA 1
ATOM 1362 C C . LEU A 1 173 ? -3.085 1.923 -2.350 1.00 93.06 173 LEU A C 1
ATOM 1364 O O . LEU A 1 173 ? -3.945 2.689 -1.926 1.00 93.06 173 LEU A O 1
ATOM 1368 N N . MET A 1 174 ? -1.805 2.057 -2.013 1.00 92.44 174 MET A N 1
ATOM 1369 C CA . MET A 1 174 ? -1.318 3.140 -1.171 1.00 92.44 174 MET A CA 1
ATOM 1370 C C . MET A 1 174 ? -1.541 4.506 -1.821 1.00 92.44 174 MET A C 1
ATOM 1372 O O . MET A 1 174 ? -1.800 5.467 -1.105 1.00 92.44 174 MET A O 1
ATOM 1376 N N . SER A 1 175 ? -1.446 4.623 -3.146 1.00 92.25 175 SER A N 1
ATOM 1377 C CA . SER A 1 175 ? -1.749 5.871 -3.850 1.00 92.25 175 SER A CA 1
ATOM 1378 C C . SER A 1 175 ? -3.218 6.260 -3.670 1.00 92.25 175 SER A C 1
ATOM 1380 O O . SER A 1 175 ? -3.492 7.381 -3.243 1.00 92.25 175 SER A O 1
ATOM 1382 N N . ASP A 1 176 ? -4.135 5.312 -3.880 1.00 90.69 176 ASP A N 1
ATOM 1383 C CA . ASP A 1 176 ? -5.574 5.509 -3.671 1.00 90.69 176 ASP A CA 1
ATOM 1384 C C . ASP A 1 176 ? -5.896 5.897 -2.219 1.00 90.69 176 ASP A C 1
ATOM 1386 O O . ASP A 1 176 ? -6.556 6.904 -1.962 1.00 90.69 176 ASP A O 1
ATOM 1390 N N . TYR A 1 177 ? -5.313 5.195 -1.245 1.00 90.81 177 TYR A N 1
ATOM 1391 C CA . TYR A 1 177 ? -5.437 5.553 0.168 1.00 90.81 177 TYR A CA 1
ATOM 1392 C C . TYR A 1 177 ? -5.000 7.002 0.455 1.00 90.81 177 TYR A C 1
ATOM 1394 O O . TYR A 1 177 ? -5.688 7.753 1.147 1.00 90.81 177 TYR A O 1
ATOM 1402 N N . GLN A 1 178 ? -3.849 7.424 -0.081 1.00 89.75 178 GLN A N 1
ATOM 1403 C CA . GLN A 1 178 ? -3.345 8.784 0.133 1.00 89.75 178 GLN A CA 1
ATOM 1404 C C . GLN A 1 178 ? -4.219 9.835 -0.567 1.00 89.75 178 GLN A C 1
ATOM 1406 O O . GLN A 1 178 ? -4.365 10.933 -0.029 1.00 89.75 178 GLN A O 1
ATOM 1411 N N . LEU A 1 179 ? -4.819 9.519 -1.722 1.00 88.38 179 LEU A N 1
ATOM 1412 C CA . LEU A 1 179 ? -5.792 10.396 -2.381 1.00 88.38 179 LEU A CA 1
ATOM 1413 C C . LEU A 1 179 ? -7.031 10.599 -1.510 1.00 88.38 179 LEU A C 1
ATOM 1415 O O . LEU A 1 179 ? -7.416 11.744 -1.274 1.00 88.38 179 LEU A O 1
ATOM 1419 N N . ASN A 1 180 ? -7.590 9.515 -0.970 1.00 86.56 180 ASN A N 1
ATOM 1420 C CA . ASN A 1 180 ? -8.755 9.572 -0.086 1.00 86.56 180 ASN A CA 1
ATOM 1421 C C . ASN A 1 180 ? -8.462 10.321 1.232 1.00 86.56 180 ASN A C 1
ATOM 1423 O O . ASN A 1 180 ? -9.330 11.003 1.765 1.00 86.56 180 ASN A O 1
ATOM 1427 N N . MET A 1 181 ? -7.213 10.298 1.711 1.00 85.31 181 MET A N 1
ATOM 1428 C CA . MET A 1 181 ? -6.744 11.109 2.849 1.00 85.31 181 MET A CA 1
ATOM 1429 C C . MET A 1 181 ? -6.427 12.580 2.501 1.00 85.31 181 MET A C 1
ATOM 1431 O O . MET A 1 181 ? -5.950 13.332 3.355 1.00 85.31 181 MET A O 1
ATOM 1435 N N . GLY A 1 182 ? -6.619 13.012 1.249 1.00 84.44 182 GLY A N 1
ATOM 1436 C CA . GLY A 1 182 ? -6.300 14.373 0.797 1.00 84.44 182 GLY A CA 1
ATOM 1437 C C . GLY A 1 182 ? -4.796 14.669 0.697 1.00 84.44 182 GLY A C 1
ATOM 1438 O O . GLY A 1 182 ? -4.378 15.827 0.686 1.00 84.44 182 GLY A O 1
ATOM 1439 N N . ARG A 1 183 ? -3.955 13.632 0.634 1.00 84.56 183 ARG A N 1
ATOM 1440 C CA . ARG A 1 183 ? -2.486 13.710 0.596 1.00 84.56 183 ARG A CA 1
ATOM 1441 C C . ARG A 1 183 ? -1.964 13.495 -0.831 1.00 84.56 183 ARG A C 1
ATOM 1443 O O . ARG A 1 183 ? -1.167 12.592 -1.086 1.00 84.56 183 ARG A O 1
ATOM 1450 N N . SER A 1 184 ? -2.368 14.350 -1.773 1.00 83.00 184 SER A N 1
ATOM 1451 C CA . SER A 1 184 ? -2.086 14.175 -3.212 1.00 83.00 184 SER A CA 1
ATOM 1452 C C . SER A 1 184 ? -0.595 14.055 -3.553 1.00 83.00 184 SER A C 1
ATOM 1454 O O . SER A 1 184 ? -0.221 13.273 -4.422 1.00 83.00 184 SER A O 1
ATOM 1456 N N . ASN A 1 185 ? 0.284 14.765 -2.836 1.00 81.44 185 ASN A N 1
ATOM 1457 C CA . ASN A 1 185 ? 1.734 14.640 -3.029 1.00 81.44 185 ASN A CA 1
ATOM 1458 C C . ASN A 1 185 ? 2.254 13.247 -2.633 1.00 81.44 185 ASN A C 1
ATOM 1460 O O . ASN A 1 185 ? 3.094 12.680 -3.327 1.00 81.44 185 ASN A O 1
ATOM 1464 N N . ALA A 1 186 ? 1.749 12.678 -1.534 1.00 86.19 186 ALA A N 1
ATOM 1465 C CA . ALA A 1 186 ? 2.120 11.329 -1.109 1.00 86.19 186 ALA A CA 1
ATOM 1466 C C . ALA A 1 186 ? 1.569 10.279 -2.083 1.00 86.19 186 ALA A C 1
ATOM 1468 O O . ALA A 1 186 ? 2.280 9.336 -2.429 1.00 86.19 186 ALA A O 1
ATOM 1469 N N . ALA A 1 187 ? 0.343 10.480 -2.575 1.00 89.06 187 ALA A N 1
ATOM 1470 C CA . ALA A 1 187 ? -0.248 9.636 -3.606 1.00 89.06 187 ALA A CA 1
ATOM 1471 C C . ALA A 1 187 ? 0.587 9.625 -4.892 1.00 89.06 187 ALA A C 1
ATOM 1473 O O . ALA A 1 187 ? 0.873 8.555 -5.430 1.00 89.06 187 ALA A O 1
ATOM 1474 N N . TYR A 1 188 ? 1.031 10.803 -5.344 1.00 87.25 188 TYR A N 1
ATOM 1475 C CA . TYR A 1 188 ? 1.883 10.948 -6.522 1.00 87.25 188 TYR A CA 1
ATOM 1476 C C . TYR A 1 188 ? 3.209 10.194 -6.368 1.00 87.25 188 TYR A C 1
ATOM 1478 O O . TYR A 1 188 ? 3.610 9.461 -7.268 1.00 87.25 188 TYR A O 1
ATOM 1486 N N . LEU A 1 189 ? 3.864 10.295 -5.206 1.00 88.75 189 LEU A N 1
ATOM 1487 C CA . LEU A 1 189 ? 5.103 9.556 -4.939 1.00 88.75 189 LEU A CA 1
ATOM 1488 C C . LEU A 1 189 ? 4.898 8.036 -4.988 1.00 88.75 189 LEU A C 1
ATOM 1490 O O . LEU A 1 189 ? 5.719 7.329 -5.575 1.00 88.75 189 LEU A O 1
ATOM 1494 N N . GLN A 1 190 ? 3.800 7.537 -4.414 1.00 91.62 190 GLN A N 1
ATOM 1495 C CA . GLN A 1 190 ? 3.453 6.115 -4.471 1.00 91.62 190 GLN A CA 1
ATOM 1496 C C . GLN A 1 190 ? 3.185 5.656 -5.906 1.00 91.62 190 GLN A C 1
ATOM 1498 O O . GLN A 1 190 ? 3.702 4.624 -6.329 1.00 91.62 190 GLN A O 1
ATOM 1503 N N . PHE A 1 191 ? 2.470 6.463 -6.690 1.00 90.75 191 PHE A N 1
ATOM 1504 C CA . PHE A 1 191 ? 2.215 6.182 -8.099 1.00 90.75 191 PHE A CA 1
ATOM 1505 C C . PHE A 1 191 ? 3.515 6.130 -8.918 1.00 90.75 191 PHE A C 1
ATOM 1507 O O . PHE A 1 191 ? 3.768 5.159 -9.627 1.00 90.75 191 PHE A O 1
ATOM 1514 N N . CYS A 1 192 ? 4.407 7.114 -8.761 1.00 89.06 192 CYS A N 1
ATOM 1515 C CA . CYS A 1 192 ? 5.712 7.105 -9.426 1.00 89.06 192 CYS A CA 1
ATOM 1516 C C . CYS A 1 192 ? 6.578 5.905 -9.018 1.00 89.06 192 CYS A C 1
ATOM 1518 O O . CYS A 1 192 ? 7.316 5.370 -9.849 1.00 89.06 192 CYS A O 1
ATOM 1520 N N . SER A 1 193 ? 6.507 5.486 -7.750 1.00 89.94 193 SER A N 1
ATOM 1521 C CA . SER A 1 193 ? 7.175 4.275 -7.266 1.00 89.94 193 SER A CA 1
ATOM 1522 C C . SER A 1 193 ? 6.621 3.030 -7.962 1.00 89.94 193 SER A C 1
ATOM 1524 O O . SER A 1 193 ? 7.398 2.250 -8.513 1.00 89.94 193 SER A O 1
ATOM 1526 N N . ALA A 1 194 ? 5.291 2.897 -8.040 1.00 91.69 194 ALA A N 1
ATOM 1527 C CA . ALA A 1 194 ? 4.630 1.807 -8.755 1.00 91.69 194 ALA A CA 1
ATOM 1528 C C . ALA A 1 194 ? 5.068 1.749 -10.225 1.00 91.69 194 ALA A C 1
ATOM 1530 O O . ALA A 1 194 ? 5.470 0.688 -10.694 1.00 91.69 194 ALA A O 1
ATOM 1531 N N . CYS A 1 195 ? 5.073 2.885 -10.933 1.00 89.88 195 CYS A N 1
ATOM 1532 C CA . CYS A 1 195 ? 5.516 2.952 -12.327 1.00 89.88 195 CYS A CA 1
ATOM 1533 C C . CYS A 1 195 ? 6.979 2.530 -12.491 1.00 89.88 195 CYS A C 1
ATOM 1535 O O . CYS A 1 195 ? 7.291 1.734 -13.372 1.00 89.88 195 CYS A O 1
ATOM 1537 N N . ALA A 1 196 ? 7.881 3.037 -11.646 1.00 88.88 196 ALA A N 1
ATOM 1538 C CA . ALA A 1 196 ? 9.296 2.681 -11.715 1.00 88.88 196 ALA A CA 1
ATOM 1539 C C . ALA A 1 196 ? 9.512 1.179 -11.483 1.00 88.88 196 ALA A C 1
ATOM 1541 O O . ALA A 1 196 ? 10.241 0.549 -12.247 1.00 88.88 196 ALA A O 1
ATOM 1542 N N . LYS A 1 197 ? 8.833 0.606 -10.480 1.00 90.00 197 LYS A N 1
ATOM 1543 C CA . LYS A 1 197 ? 8.917 -0.823 -10.151 1.00 90.00 197 LYS A CA 1
ATOM 1544 C C . LYS A 1 197 ? 8.291 -1.695 -11.248 1.00 90.00 197 LYS A C 1
ATOM 1546 O O . LYS A 1 197 ? 8.880 -2.698 -11.642 1.00 90.00 197 LYS A O 1
ATOM 1551 N N . ALA A 1 198 ? 7.165 -1.277 -11.826 1.00 89.75 198 ALA A N 1
ATOM 1552 C CA . ALA A 1 198 ? 6.539 -1.957 -12.960 1.00 89.75 198 ALA A CA 1
ATOM 1553 C C . ALA A 1 198 ? 7.428 -1.941 -14.215 1.00 89.75 198 ALA A C 1
ATOM 1555 O O . ALA A 1 198 ? 7.566 -2.956 -14.899 1.00 89.75 198 ALA A O 1
ATOM 1556 N N . MET A 1 199 ? 8.077 -0.808 -14.502 1.00 86.69 199 MET A N 1
ATOM 1557 C CA . MET A 1 199 ? 9.011 -0.698 -15.624 1.00 86.69 199 MET A CA 1
ATOM 1558 C C . MET A 1 199 ? 10.248 -1.571 -15.421 1.00 86.69 199 MET A C 1
ATOM 1560 O O . MET A 1 199 ? 10.618 -2.288 -16.346 1.00 86.69 199 MET A O 1
ATOM 1564 N N . SER A 1 200 ? 10.843 -1.581 -14.223 1.00 87.00 200 SER A N 1
ATOM 1565 C CA . SER A 1 200 ? 12.001 -2.439 -13.925 1.00 87.00 200 SER A CA 1
ATOM 1566 C C . SER A 1 200 ? 11.682 -3.932 -13.995 1.00 87.00 200 SER A C 1
ATOM 1568 O O . SER A 1 200 ? 12.563 -4.730 -14.287 1.00 87.00 200 SER A O 1
ATOM 1570 N N . MET A 1 201 ? 10.423 -4.309 -13.766 1.00 86.69 201 MET A N 1
ATOM 1571 C CA . MET A 1 201 ? 9.941 -5.677 -13.967 1.00 86.69 201 MET A CA 1
ATOM 1572 C C . MET A 1 201 ? 9.721 -6.045 -15.441 1.00 86.69 201 MET A C 1
ATOM 1574 O O . MET A 1 201 ? 9.414 -7.194 -15.735 1.00 86.69 201 MET A O 1
ATOM 1578 N N . GLY A 1 202 ? 9.807 -5.084 -16.363 1.00 84.56 202 GLY A N 1
ATOM 1579 C CA . GLY A 1 202 ? 9.510 -5.317 -17.775 1.00 84.56 202 GLY A CA 1
ATOM 1580 C C . GLY A 1 202 ? 8.017 -5.372 -18.109 1.00 84.56 202 GLY A C 1
ATOM 1581 O O . GLY A 1 202 ? 7.681 -5.717 -19.233 1.00 84.56 202 GLY A O 1
ATOM 1582 N N . LEU A 1 203 ? 7.108 -4.971 -17.204 1.00 81.62 203 LEU A N 1
ATOM 1583 C CA . LEU A 1 203 ? 5.650 -5.016 -17.455 1.00 81.62 203 LEU A CA 1
ATOM 1584 C C . LEU A 1 203 ? 5.185 -4.090 -18.597 1.00 81.62 203 LEU A C 1
ATOM 1586 O O . LEU A 1 203 ? 4.047 -4.177 -19.045 1.00 81.62 203 LEU A O 1
ATOM 1590 N N . HIS A 1 204 ? 6.056 -3.190 -19.053 1.00 77.88 204 HIS A N 1
ATOM 1591 C CA . HIS A 1 204 ? 5.830 -2.299 -20.192 1.00 77.88 204 HIS A CA 1
ATOM 1592 C C . HIS A 1 204 ? 6.093 -2.975 -21.547 1.00 77.88 204 HIS A C 1
ATOM 1594 O O . HIS A 1 204 ? 5.669 -2.462 -22.580 1.00 77.88 204 HIS A O 1
ATOM 1600 N N . ILE A 1 205 ? 6.796 -4.109 -21.552 1.00 73.31 205 ILE A N 1
ATOM 1601 C CA . ILE A 1 205 ? 7.068 -4.895 -22.749 1.00 73.31 205 ILE A CA 1
ATOM 1602 C C . ILE A 1 205 ? 5.848 -5.797 -22.938 1.00 73.31 205 ILE A C 1
ATOM 1604 O O . ILE A 1 205 ? 5.770 -6.890 -22.381 1.00 73.31 205 ILE A O 1
ATOM 1608 N N . GLN A 1 206 ? 4.838 -5.299 -23.655 1.00 56.59 206 GLN A N 1
ATOM 1609 C CA . GLN A 1 206 ? 3.718 -6.131 -24.096 1.00 56.59 206 GLN A CA 1
ATOM 1610 C C . GLN A 1 206 ? 4.265 -7.362 -24.819 1.00 56.59 206 GLN A C 1
ATOM 1612 O O . GLN A 1 206 ? 5.201 -7.242 -25.609 1.00 56.59 206 GLN A O 1
ATOM 1617 N N . GLY A 1 207 ? 3.711 -8.533 -24.490 1.00 53.03 207 GLY A N 1
ATOM 1618 C CA . GLY A 1 207 ? 4.194 -9.838 -24.927 1.00 53.03 207 GLY A CA 1
ATOM 1619 C C . GLY A 1 207 ? 4.503 -9.888 -26.420 1.00 53.03 207 GLY A C 1
ATOM 1620 O O . GLY A 1 207 ? 3.614 -10.059 -27.245 1.00 53.03 207 GLY A O 1
ATOM 1621 N N . GLY A 1 208 ? 5.786 -9.793 -26.756 1.00 47.94 208 GLY A N 1
ATOM 1622 C CA . GLY A 1 208 ? 6.324 -10.253 -28.026 1.00 47.94 208 GLY A CA 1
ATOM 1623 C C . GLY A 1 208 ? 6.472 -11.768 -27.975 1.00 47.94 208 GLY A C 1
ATOM 1624 O O . GLY A 1 208 ? 7.583 -12.271 -27.881 1.00 47.94 208 GLY A O 1
ATOM 1625 N N . SER A 1 209 ? 5.349 -12.481 -27.949 1.00 49.91 209 SER A N 1
ATOM 1626 C CA . SER A 1 209 ? 5.281 -13.924 -28.185 1.00 49.91 209 SER A CA 1
ATOM 1627 C C . SER A 1 209 ? 3.840 -14.294 -28.521 1.00 49.91 209 SER A C 1
ATOM 1629 O O . SER A 1 209 ? 3.185 -14.968 -27.742 1.00 49.91 209 SER A O 1
ATOM 1631 N N . ASP A 1 210 ? 3.348 -13.773 -29.642 1.00 48.75 210 ASP A N 1
ATOM 1632 C CA . ASP A 1 210 ? 2.269 -14.377 -30.440 1.00 48.75 210 ASP A CA 1
ATOM 1633 C C . ASP A 1 210 ? 2.343 -13.803 -31.867 1.00 48.75 210 ASP A C 1
ATOM 1635 O O . ASP A 1 210 ? 1.402 -13.232 -32.414 1.00 48.75 210 ASP A O 1
ATOM 1639 N N . ALA A 1 211 ? 3.528 -13.905 -32.475 1.00 44.38 211 ALA A N 1
ATOM 1640 C CA . ALA A 1 211 ? 3.708 -13.655 -33.898 1.00 44.38 211 ALA A CA 1
ATOM 1641 C C . ALA A 1 211 ? 4.660 -14.702 -34.495 1.00 44.38 211 ALA A C 1
ATOM 1643 O O . ALA A 1 211 ? 5.877 -14.536 -34.488 1.00 44.38 211 ALA A O 1
ATOM 1644 N N . VAL A 1 212 ? 4.025 -15.727 -35.075 1.00 45.47 212 VAL A N 1
ATOM 1645 C CA . VAL A 1 212 ? 4.518 -16.647 -36.115 1.00 45.47 212 VAL A CA 1
ATOM 1646 C C . VAL A 1 212 ? 5.339 -17.859 -35.646 1.00 45.47 212 VAL A C 1
ATOM 1648 O O . VAL A 1 212 ? 6.496 -18.032 -36.013 1.00 45.47 212 VAL A O 1
ATOM 1651 N N . GLU A 1 213 ? 4.678 -18.786 -34.953 1.00 46.00 213 GLU A N 1
ATOM 1652 C CA . GLU A 1 213 ? 4.797 -20.208 -35.307 1.00 46.00 213 GLU A CA 1
ATOM 1653 C C . GLU A 1 213 ? 3.480 -20.641 -35.961 1.00 46.00 213 GLU A C 1
ATOM 1655 O O . GLU A 1 213 ? 2.549 -21.051 -35.282 1.00 46.00 213 GLU A O 1
ATOM 1660 N N . ASP A 1 214 ? 3.385 -20.492 -37.285 1.00 38.75 214 ASP A N 1
ATOM 1661 C CA . ASP A 1 214 ? 2.502 -21.328 -38.102 1.00 38.75 214 ASP A CA 1
ATOM 1662 C C . ASP A 1 214 ? 2.915 -21.275 -39.586 1.00 38.75 214 ASP A C 1
ATOM 1664 O O . ASP A 1 214 ? 2.974 -20.208 -40.195 1.00 38.75 214 ASP A O 1
ATOM 1668 N N . GLY A 1 215 ? 3.167 -22.452 -40.171 1.00 36.47 215 GLY A N 1
ATOM 1669 C CA . GLY A 1 215 ? 2.785 -22.735 -41.561 1.00 36.47 215 GLY A CA 1
ATOM 1670 C C . GLY A 1 215 ? 3.781 -22.528 -42.718 1.00 36.47 215 GLY A C 1
ATOM 1671 O O . GLY A 1 215 ? 3.692 -21.551 -43.444 1.00 36.47 215 GLY A O 1
ATOM 1672 N N . HIS A 1 216 ? 4.558 -23.581 -43.002 1.00 37.34 216 HIS A N 1
ATOM 1673 C CA . HIS A 1 216 ? 4.638 -24.283 -44.305 1.00 37.34 216 HIS A CA 1
ATOM 1674 C C . HIS A 1 216 ? 5.213 -23.642 -45.607 1.00 37.34 216 HIS A C 1
ATOM 1676 O O . HIS A 1 216 ? 4.709 -22.663 -46.139 1.00 37.34 216 HIS A O 1
ATOM 1682 N N . GLN A 1 217 ? 6.114 -24.446 -46.208 1.00 34.19 217 GLN A N 1
ATOM 1683 C CA . GLN A 1 217 ? 6.381 -24.715 -47.641 1.00 34.19 217 GLN A CA 1
ATOM 1684 C C . GLN A 1 217 ? 7.308 -23.796 -48.460 1.00 34.19 217 GLN A C 1
ATOM 1686 O O . GLN A 1 217 ? 6.905 -22.738 -48.935 1.00 34.19 217 GLN A O 1
ATOM 1691 N N . VAL A 1 218 ? 8.492 -24.343 -48.789 1.00 38.16 218 VAL A N 1
ATOM 1692 C CA . VAL A 1 218 ? 8.884 -24.662 -50.181 1.00 38.16 218 VAL A CA 1
ATOM 1693 C C . VAL A 1 218 ? 9.431 -26.086 -50.214 1.00 38.16 218 VAL A C 1
ATOM 1695 O O . VAL A 1 218 ? 10.204 -26.420 -49.288 1.00 38.16 218 VAL A O 1
#

Secondary structure (DSSP, 8-state):
-------------TT-HHHHHHHHHHHHHHHHHHHHT-SS-----S------GGGS-PPPSS-TTTS-SS--HHHHS-HHHHHHHHHHHHHHTGGG-TT--HHHHHHHHHHHHHS-TTSS-HHHHHHHHHHHHHHHTTSS-HHHHHHHHHHHHHHHGGGTTS--HHHHHHHHHHHHHHHHTT-HHHHHHHHHHHHHHHHHTTTTS----SS-------

Organism: Gibberella moniliformis (strain M3125 / FGSC 7600) (NCBI:txid334819)

Sequence (218 aa):
MRQSETYEQLIYGPTSRSVLLQTLQDLLNHLVQRRTNSSRHEVPSLGTFTKRTTFFGTPSRVDALLLPYQQQMEDILMESTAVTFLQAFENYSSHALPFINIDKTRVLLDSLRNAGPSDISPRDKALLLTILAISALGTSETDTTEALLIYAKREVALFDDAATLLIVHFCLLMSDYQLNMGRSNAAYLQFCSACAKAMSMGLHIQGGSDAVEDGHQV

Foldseek 3Di:
DDDDPPDDDDDDDPPDPVVVVVVVVVVVVVVVVCVVVPDDDDDPPDDPPVVPVVQAFDDQPDDLVPDDPDDQVVRLDPLVLLVVLLVLLVVPPCVVQVVDDSVVLVVVSVCSVPPDPPPDQLLSQLLSLLSSLLSCLVDPNPNSSVVSNSSSCSSCVVCLVPLDPSLLSNLQSVLSSCVSSSRNVSSVVSNVSSVVSCVVVVVVVDDPPDPDPDDDDD